Protein AF-0000000072270202 (afdb_homodimer)

Organism: Deinococcus radiodurans (strain ATCC 13939 / DSM 20539 / JCM 16871 / CCUG 27074 / LMG 4051 / NBRC 15346 / NCIMB 9279 / VKM B-1422 / R1) (NCBI:txid243230)

Sequence (224 aa):
MKLGVLRTQPGIVAGVLVGPDGLPLEMVGDGDVLAAELAELRHWIDRTTERLQAGRVTRIAFTSEKLEVVALASGDYVLGAAVARGLDTRPMQQALAKLALEVFDLPATEGLMKLGVLRTQPGIVAGVLVGPDGLPLEMVGDGDVLAAELAELRHWIDRTTERLQAGRVTRIAFTSEKLEVVALASGDYVLGAAVARGLDTRPMQQALAKLALEVFDLPATEGL

Nearest PDB structures (foldseek):
  7yh1-assembly2_C  TM=8.339E-01  e=1.343E-06  Promethearchaeum syntrophicum
  5x6u-assembly1_B  TM=8.102E-01  e=3.018E-06  Homo sapiens
  5y3a-assembly1_B  TM=7.414E-01  e=8.164E-07  Homo sapiens
  6ehp-assembly1_B  TM=8.148E-01  e=1.115E-05  Homo sapiens
  5y3a-assembly2_G  TM=8.046E-01  e=9.847E-06  Homo sapiens

pLDDT: mean 87.96, std 13.66, range [30.14, 97.0]

Secondary structure (DSSP, 8-state):
-GGGGGGGSTTEEEEEEE-TTS-EEEEEES-HHHHHHHHHHHHHHHHHHHHHTS--EEEEEEEESSEEEEEEEETTEEEEEEEETTS--HHHHHHHHHHHHHHS---TTS--/-GGGGGGGSTTEEEEEEE-TTS-EEEEEES-HHHHHHHHHHHHHHHHHHHHHTS--EEEEEEEESSEEEEEEEETTEEEEEEEETTS--HHHHHHHHHHHHHHS---TTS--

Foldseek 3Di:
DLCVVLVPDAQWQKKFKAFLVLATPDMDHPCVVVSNVVSVVLVVQVVCCVVVVPHGDAKDWDDDPFWTKIWGDDDSMIIMTIGTPPDDCVVVVVSSLVSCCVPNVPPNPPDD/DLCVVLVPDAQWQKKFKAFLVLATPDMDHPCVVVSNVVSVVLVVQVVCCVVVVPHGDAKDWDDDPFWTKIWGDDDSMIIMTIGTPPDDCVVVVVSSLVSCCVPNVPPNPPPD

Structure (mmCIF, N/CA/C/O backbone):
data_AF-0000000072270202-model_v1
#
loop_
_entity.id
_entity.type
_entity.pdbx_description
1 polymer 'Roadblock/LAMTOR2 domain-containing protein'
#
loop_
_atom_site.group_PDB
_atom_site.id
_atom_site.type_symbol
_atom_site.label_atom_id
_atom_site.label_alt_id
_atom_site.label_comp_id
_atom_site.label_asym_id
_atom_site.label_entity_id
_atom_site.label_seq_id
_atom_site.pdbx_PDB_ins_code
_atom_site.Cartn_x
_atom_site.Cartn_y
_atom_site.Cartn_z
_atom_site.occupancy
_atom_site.B_iso_or_equiv
_atom_site.auth_seq_id
_atom_site.auth_comp_id
_atom_site.auth_asym_id
_atom_site.auth_atom_id
_atom_site.pdbx_PDB_model_num
ATOM 1 N N . MET A 1 1 ? 3.859 -25.766 -8.844 1 64.06 1 MET A N 1
ATOM 2 C CA . MET A 1 1 ? 3.451 -24.375 -8.805 1 64.06 1 MET A CA 1
ATOM 3 C C . MET A 1 1 ? 3.797 -23.734 -7.457 1 64.06 1 MET A C 1
ATOM 5 O O . MET A 1 1 ? 3.387 -24.25 -6.41 1 64.06 1 MET A O 1
ATOM 9 N N . LYS A 1 2 ? 4.754 -22.766 -7.473 1 85.88 2 LYS A N 1
ATOM 10 C CA . LYS A 1 2 ? 5.328 -22.25 -6.238 1 85.88 2 LYS A CA 1
ATOM 11 C C . LYS A 1 2 ? 4.273 -21.531 -5.402 1 85.88 2 LYS A C 1
ATOM 13 O O . LYS A 1 2 ? 4.293 -21.594 -4.172 1 85.88 2 LYS A O 1
ATOM 18 N N . LEU A 1 3 ? 3.104 -21.219 -6.191 1 93 3 LEU A N 1
ATOM 19 C CA . LEU A 1 3 ? 2.141 -20.422 -5.441 1 93 3 LEU A CA 1
ATOM 20 C C . LEU A 1 3 ? 1.087 -21.312 -4.785 1 93 3 LEU A C 1
ATOM 22 O O . LEU A 1 3 ? 0.234 -20.812 -4.043 1 93 3 LEU A O 1
ATOM 26 N N . GLY A 1 4 ? 1.203 -22.609 -5.035 1 91.38 4 GLY A N 1
ATOM 27 C CA . GLY A 1 4 ? 0.221 -23.547 -4.516 1 91.38 4 GLY A CA 1
ATOM 28 C C . GLY A 1 4 ? 0.057 -23.469 -3.01 1 91.38 4 GLY A C 1
ATOM 29 O O . GLY A 1 4 ? -1.021 -23.75 -2.48 1 91.38 4 GLY A O 1
ATOM 30 N N . VAL A 1 5 ? 1.068 -23.062 -2.346 1 90.19 5 VAL A N 1
ATOM 31 C CA . VAL A 1 5 ? 1.065 -23 -0.889 1 90.19 5 VAL A CA 1
ATOM 32 C C . VAL A 1 5 ? 0.061 -21.953 -0.424 1 90.19 5 VAL A C 1
ATOM 34 O O . VAL A 1 5 ? -0.484 -22.047 0.678 1 90.19 5 VAL A O 1
ATOM 37 N N . LEU A 1 6 ? -0.274 -20.984 -1.251 1 92.88 6 LEU A N 1
ATOM 38 C CA . LEU A 1 6 ? -1.215 -19.922 -0.883 1 92.88 6 LEU A CA 1
ATOM 39 C C . LEU A 1 6 ? -2.646 -20.453 -0.884 1 92.88 6 LEU A C 1
ATOM 41 O O . LEU A 1 6 ? -3.51 -19.922 -0.183 1 92.88 6 LEU A O 1
ATOM 45 N N . ARG A 1 7 ? -2.834 -21.484 -1.628 1 90.5 7 ARG A N 1
ATOM 46 C CA . ARG A 1 7 ? -4.184 -22.031 -1.783 1 90.5 7 ARG A CA 1
ATOM 47 C C . ARG A 1 7 ? -4.715 -22.562 -0.458 1 90.5 7 ARG A C 1
ATOM 49 O O . ARG A 1 7 ? -5.93 -22.609 -0.247 1 90.5 7 ARG A O 1
ATOM 56 N N . THR A 1 8 ? -3.836 -22.859 0.356 1 87.94 8 THR A 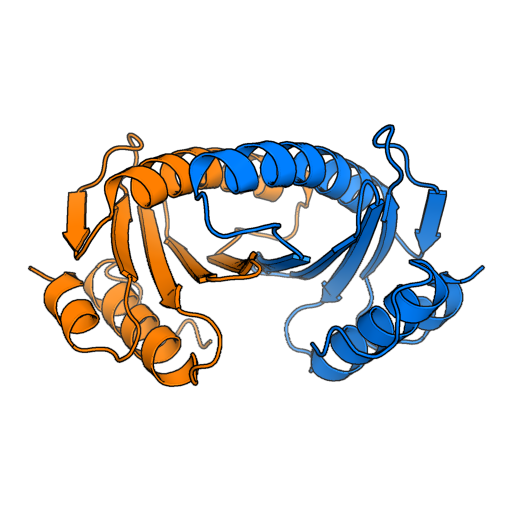N 1
ATOM 57 C CA . THR A 1 8 ? -4.262 -23.531 1.579 1 87.94 8 THR A CA 1
ATOM 58 C C . THR A 1 8 ? -4.41 -22.531 2.723 1 87.94 8 THR A C 1
ATOM 60 O O . THR A 1 8 ? -4.824 -22.891 3.824 1 87.94 8 THR A O 1
ATOM 63 N N . GLN A 1 9 ? -4.102 -21.297 2.463 1 90.56 9 GLN A N 1
ATOM 64 C CA . GLN A 1 9 ? -4.219 -20.297 3.514 1 90.56 9 GLN A CA 1
ATOM 65 C C . GLN A 1 9 ? -5.668 -19.859 3.693 1 90.56 9 GLN A C 1
ATOM 67 O O . GLN A 1 9 ? -6.387 -19.641 2.713 1 90.56 9 GLN A O 1
ATOM 72 N N . PRO A 1 10 ? -6.074 -19.812 4.93 1 87.5 10 PRO A N 1
ATOM 73 C CA . PRO A 1 10 ? -7.445 -19.375 5.18 1 87.5 10 PRO A CA 1
ATOM 74 C C . PRO A 1 10 ? -7.73 -17.984 4.602 1 87.5 10 PRO A C 1
ATOM 76 O O . PRO A 1 10 ? -6.934 -17.062 4.781 1 87.5 10 PRO A O 1
ATOM 79 N N . GLY A 1 11 ? -8.891 -17.922 3.809 1 91.12 11 GLY A N 1
ATOM 80 C CA . GLY A 1 11 ? -9.367 -16.625 3.389 1 91.12 11 GLY A CA 1
ATOM 81 C C . GLY A 1 11 ? -8.719 -16.141 2.105 1 91.12 11 GLY A C 1
ATOM 82 O O . GLY A 1 11 ? -9.023 -15.039 1.626 1 91.12 11 GLY A O 1
ATOM 83 N N . ILE A 1 12 ? -7.891 -16.984 1.527 1 93.12 12 ILE A N 1
ATOM 84 C CA . ILE A 1 12 ? -7.219 -16.578 0.3 1 93.12 12 ILE A CA 1
ATOM 85 C C . ILE A 1 12 ? -8.242 -16.406 -0.822 1 93.12 12 ILE A C 1
ATOM 87 O O . ILE A 1 12 ? -9.062 -17.312 -1.057 1 93.12 12 ILE A O 1
ATOM 91 N N . VAL A 1 13 ? -8.141 -15.305 -1.427 1 94.44 13 VAL A N 1
ATOM 92 C CA . VAL A 1 13 ? -9 -15.016 -2.574 1 94.44 13 VAL A CA 1
ATOM 93 C C . VAL A 1 13 ? -8.203 -15.188 -3.865 1 94.44 13 VAL A C 1
ATOM 95 O O . VAL A 1 13 ? -8.695 -15.773 -4.832 1 94.44 13 VAL A O 1
ATOM 98 N N . ALA A 1 14 ? -6.977 -14.719 -3.783 1 95.94 14 ALA A N 1
ATOM 99 C CA . ALA A 1 14 ? -6.129 -14.828 -4.965 1 95.94 14 ALA A CA 1
ATOM 100 C C . ALA A 1 14 ? -4.652 -14.688 -4.598 1 95.94 14 ALA A C 1
ATOM 102 O O . ALA A 1 14 ? -4.32 -14.094 -3.568 1 95.94 14 ALA A O 1
ATOM 103 N N . GLY A 1 15 ? -3.777 -15.266 -5.371 1 96.38 15 GLY A N 1
ATOM 104 C CA . GLY A 1 15 ? -2.334 -15.102 -5.383 1 96.38 15 GLY A CA 1
ATOM 105 C C . GLY A 1 15 ? -1.754 -15.016 -6.781 1 96.38 15 GLY A C 1
ATOM 106 O O . GLY A 1 15 ? -2.189 -15.734 -7.684 1 96.38 15 GLY A O 1
ATOM 107 N N . VAL A 1 16 ? -0.822 -14.07 -6.91 1 97 16 VAL A N 1
ATOM 108 C CA . VAL A 1 16 ? -0.303 -13.867 -8.258 1 97 16 VAL A CA 1
ATOM 109 C C . VAL A 1 16 ? 1.184 -13.516 -8.195 1 97 16 VAL A C 1
ATOM 111 O O . VAL A 1 16 ? 1.613 -12.766 -7.316 1 97 16 VAL A O 1
ATOM 114 N N . LEU A 1 17 ? 1.959 -14.039 -9.117 1 96.56 17 LEU A N 1
ATOM 115 C CA . LEU A 1 17 ? 3.312 -13.594 -9.43 1 96.56 17 LEU A CA 1
ATOM 116 C C . LEU A 1 17 ? 3.354 -12.883 -10.781 1 96.56 17 LEU A C 1
ATOM 118 O O . LEU A 1 17 ? 3.002 -13.477 -11.805 1 96.56 17 LEU A O 1
ATOM 122 N N . VAL A 1 18 ? 3.74 -11.641 -10.742 1 96.38 18 VAL A N 1
ATOM 123 C CA . VAL A 1 18 ? 3.826 -10.836 -11.953 1 96.38 18 VAL A CA 1
ATOM 124 C C . VAL A 1 18 ? 5.293 -10.633 -12.336 1 96.38 18 VAL A C 1
ATOM 126 O O . VAL A 1 18 ? 6.129 -10.344 -11.477 1 96.38 18 VAL A O 1
ATOM 129 N N . GLY A 1 19 ? 5.605 -10.758 -13.625 1 94.44 19 GLY A N 1
ATOM 130 C CA . GLY A 1 19 ? 6.961 -10.617 -14.133 1 94.44 19 GLY A CA 1
ATOM 131 C C . GLY A 1 19 ? 7.27 -9.211 -14.617 1 94.44 19 GLY A C 1
ATOM 132 O O . GLY A 1 19 ? 6.449 -8.305 -14.469 1 94.44 19 GLY A O 1
ATOM 133 N N . PRO A 1 20 ? 8.531 -9.078 -15.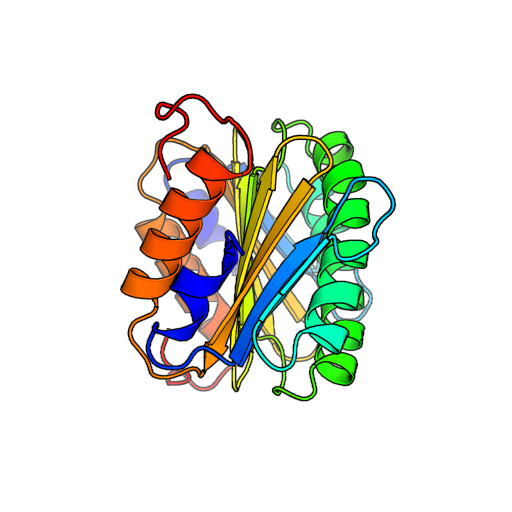18 1 91.69 20 PRO A N 1
ATOM 134 C CA . PRO A 1 20 ? 9.031 -7.766 -15.602 1 91.69 20 PRO A CA 1
ATOM 135 C C . PRO A 1 20 ? 8.188 -7.152 -16.719 1 91.69 20 PRO A C 1
ATOM 137 O O . PRO A 1 20 ? 8.156 -5.93 -16.875 1 91.69 20 PRO A O 1
ATOM 140 N N . ASP A 1 21 ? 7.496 -7.949 -17.406 1 93.19 21 ASP A N 1
ATOM 141 C CA . ASP A 1 21 ? 6.695 -7.438 -18.516 1 93.19 21 ASP A CA 1
ATOM 142 C C . ASP A 1 21 ? 5.273 -7.117 -18.062 1 93.19 21 ASP A C 1
ATOM 144 O O . ASP A 1 21 ? 4.43 -6.734 -18.875 1 93.19 21 ASP A O 1
ATOM 148 N N . GLY A 1 22 ? 5.035 -7.312 -16.859 1 93.75 22 GLY A N 1
ATOM 149 C CA . GLY A 1 22 ? 3.723 -7.012 -16.297 1 93.75 22 GLY A CA 1
ATOM 150 C C . GLY A 1 22 ? 2.732 -8.148 -16.469 1 93.75 22 GLY A C 1
ATOM 151 O O . GLY A 1 22 ? 1.562 -8.016 -16.094 1 93.75 22 GLY A O 1
ATOM 152 N N . LEU A 1 23 ? 3.197 -9.242 -16.969 1 96 23 LEU A N 1
ATOM 153 C CA . LEU A 1 23 ? 2.312 -10.383 -17.172 1 96 23 LEU A CA 1
ATOM 154 C C . LEU A 1 23 ? 2.387 -11.344 -16 1 96 23 LEU A C 1
ATOM 156 O O . LEU A 1 23 ? 3.457 -11.539 -15.414 1 96 23 LEU A O 1
ATOM 160 N N . PRO A 1 24 ? 1.226 -11.953 -15.664 1 96.5 24 PRO A N 1
ATOM 161 C CA . PRO A 1 24 ? 1.269 -12.961 -14.609 1 96.5 24 PRO A CA 1
ATOM 162 C C . PRO A 1 24 ? 2.033 -14.219 -15.023 1 96.5 24 PRO A C 1
ATOM 164 O O . PRO A 1 24 ? 1.84 -14.727 -16.141 1 96.5 24 PRO A O 1
ATOM 167 N N . LEU A 1 25 ? 2.896 -14.672 -14.148 1 96.25 25 LEU A N 1
ATOM 168 C CA . LEU A 1 25 ? 3.658 -15.891 -14.367 1 96.25 25 LEU A CA 1
ATOM 169 C C . LEU A 1 25 ? 2.969 -17.094 -13.711 1 96.25 25 LEU A C 1
ATOM 171 O O . LEU A 1 25 ? 3.074 -18.219 -14.203 1 96.25 25 LEU A O 1
ATOM 175 N N . GLU A 1 26 ? 2.361 -16.906 -12.586 1 95.44 26 GLU A N 1
ATOM 176 C CA . GLU A 1 26 ? 1.587 -17.891 -11.844 1 95.44 26 GLU A CA 1
ATOM 177 C C . GLU A 1 26 ? 0.432 -17.25 -11.094 1 95.44 26 GLU A C 1
ATOM 179 O O . GLU A 1 26 ? 0.539 -16.094 -10.656 1 95.44 26 GLU A O 1
ATOM 184 N N . MET A 1 27 ? -0.655 -18.031 -10.953 1 95.56 27 MET A N 1
ATOM 185 C CA . MET A 1 27 ? -1.814 -17.484 -10.25 1 95.56 27 MET A CA 1
ATOM 186 C C . MET A 1 27 ? -2.537 -18.578 -9.469 1 95.56 27 MET A C 1
ATOM 188 O O . MET A 1 27 ? -2.566 -19.734 -9.898 1 95.56 27 MET A O 1
ATOM 192 N N . VAL A 1 28 ? -3.062 -18.188 -8.391 1 94.94 28 VAL A N 1
ATOM 193 C CA . VAL A 1 28 ? -4.008 -19.016 -7.66 1 94.94 28 VAL A CA 1
ATOM 194 C C . VAL A 1 28 ? -5.289 -18.234 -7.391 1 94.94 28 VAL A C 1
ATOM 196 O O . VAL A 1 28 ? -5.262 -17.016 -7.273 1 94.94 28 VAL A O 1
ATOM 199 N N . GLY A 1 29 ? -6.461 -18.938 -7.43 1 94.31 29 GLY A N 1
ATOM 200 C CA . GLY A 1 29 ? -7.734 -18.281 -7.188 1 94.31 29 GLY A CA 1
ATOM 201 C C . GLY A 1 29 ? -8.156 -17.359 -8.32 1 94.31 29 GLY A C 1
ATOM 202 O O . GLY A 1 29 ? -7.84 -17.609 -9.484 1 94.31 29 GLY A O 1
ATOM 203 N N . ASP A 1 30 ? -8.961 -16.359 -7.957 1 92.19 30 ASP A N 1
ATOM 204 C CA . ASP A 1 30 ? -9.414 -15.344 -8.898 1 92.19 30 ASP A CA 1
ATOM 205 C C . ASP A 1 30 ? -8.398 -14.219 -9.016 1 92.19 30 ASP A C 1
ATOM 207 O O . ASP A 1 30 ? -8.633 -13.109 -8.539 1 92.19 30 ASP A O 1
ATOM 211 N N . GLY A 1 31 ? -7.348 -14.578 -9.82 1 95.5 31 GLY A N 1
ATOM 212 C CA . GLY A 1 31 ? -6.16 -13.742 -9.742 1 95.5 31 GLY A CA 1
ATOM 213 C C . GLY A 1 31 ? -6.082 -12.719 -10.859 1 95.5 31 GLY A C 1
ATOM 214 O O . GLY A 1 31 ? -5.195 -11.867 -10.867 1 95.5 31 GLY A O 1
ATOM 215 N N . ASP A 1 32 ? -7.117 -12.68 -11.797 1 95.69 32 ASP A N 1
ATOM 216 C CA . ASP A 1 32 ? -7.004 -11.828 -12.977 1 95.69 32 ASP A CA 1
ATOM 217 C C . ASP A 1 32 ? -6.992 -10.352 -12.586 1 95.69 32 ASP A C 1
ATOM 219 O O . ASP A 1 32 ? -6.152 -9.586 -13.062 1 95.69 32 ASP A O 1
ATOM 223 N N . VAL A 1 33 ? -7.898 -10 -11.773 1 94.81 33 VAL A N 1
ATOM 224 C CA . VAL A 1 33 ? -7.984 -8.602 -11.359 1 94.81 33 VAL A CA 1
ATOM 225 C C . VAL A 1 33 ? -6.754 -8.227 -10.531 1 94.81 33 VAL A C 1
ATOM 227 O O . VAL A 1 33 ? -6.168 -7.16 -10.727 1 94.81 33 VAL A O 1
ATOM 230 N N . LEU A 1 34 ? -6.32 -9.133 -9.672 1 95.88 34 LEU A N 1
ATOM 231 C CA . LEU A 1 34 ? -5.129 -8.891 -8.875 1 95.88 34 LEU A CA 1
ATOM 232 C C . LEU A 1 34 ? -3.893 -8.773 -9.758 1 95.88 34 LEU A C 1
ATOM 234 O O . LEU A 1 34 ? -3.031 -7.922 -9.523 1 95.88 34 LEU A O 1
ATOM 238 N N . ALA A 1 35 ? -3.871 -9.562 -10.781 1 96.88 35 ALA A N 1
ATOM 239 C CA . ALA A 1 35 ? -2.742 -9.5 -11.703 1 96.88 35 ALA A CA 1
ATOM 240 C C . ALA A 1 35 ? -2.639 -8.125 -12.352 1 96.88 35 ALA A C 1
ATOM 242 O O . ALA A 1 35 ? -1.553 -7.547 -12.438 1 96.88 35 ALA A O 1
ATOM 243 N N . ALA A 1 36 ? -3.758 -7.609 -12.789 1 96.44 36 ALA A N 1
ATOM 244 C CA . ALA A 1 36 ? -3.783 -6.289 -13.406 1 96.44 36 ALA A CA 1
ATOM 245 C C . ALA A 1 36 ? -3.35 -5.211 -12.422 1 96.44 36 ALA A C 1
ATOM 247 O O . ALA A 1 36 ? -2.596 -4.301 -12.781 1 96.44 36 ALA A O 1
ATOM 248 N N . GLU A 1 37 ? -3.783 -5.34 -11.219 1 94.88 37 GLU A N 1
ATOM 249 C CA . GLU A 1 37 ? -3.447 -4.352 -10.195 1 94.88 37 GLU A CA 1
ATOM 250 C C . GLU A 1 37 ? -1.962 -4.395 -9.852 1 94.88 37 GLU A C 1
ATOM 252 O O . GLU A 1 37 ? -1.326 -3.352 -9.688 1 94.88 37 GLU A O 1
ATOM 257 N N . LEU A 1 38 ? -1.43 -5.602 -9.789 1 95.88 38 LEU A N 1
ATOM 258 C CA . LEU A 1 38 ? -0.013 -5.746 -9.477 1 95.88 38 LEU A CA 1
ATOM 259 C C . LEU A 1 38 ? 0.854 -5.215 -10.609 1 95.88 38 LEU A C 1
ATOM 261 O O . LEU A 1 38 ? 1.923 -4.648 -10.367 1 95.88 38 LEU A O 1
ATOM 265 N N . ALA A 1 39 ? 0.394 -5.41 -11.812 1 95.31 39 ALA A N 1
ATOM 266 C CA . ALA A 1 39 ? 1.114 -4.848 -12.953 1 95.31 39 ALA A CA 1
ATOM 267 C C . ALA A 1 39 ? 1.161 -3.322 -12.867 1 95.31 39 ALA A C 1
ATOM 269 O O . ALA A 1 39 ? 2.205 -2.713 -13.109 1 95.31 39 ALA A O 1
ATOM 270 N N . GLU A 1 40 ? 0.029 -2.705 -12.508 1 93.12 40 GLU A N 1
ATOM 271 C CA . GLU A 1 40 ? -0.023 -1.257 -12.336 1 93.12 40 GLU A CA 1
ATOM 272 C C . GLU A 1 40 ? 0.848 -0.807 -11.164 1 93.12 40 GLU A C 1
ATOM 274 O O . GLU A 1 40 ? 1.537 0.212 -11.25 1 93.12 40 GLU A O 1
ATOM 279 N N . LEU A 1 41 ? 0.815 -1.604 -10.117 1 92.81 41 LEU A N 1
ATOM 280 C CA . LEU A 1 41 ? 1.61 -1.282 -8.938 1 92.81 41 LEU A CA 1
ATOM 281 C C . LEU A 1 41 ? 3.102 -1.319 -9.258 1 92.81 41 LEU A C 1
ATOM 283 O O . LEU A 1 41 ? 3.873 -0.511 -8.742 1 92.81 41 LEU A O 1
ATOM 287 N N . ARG A 1 42 ? 3.49 -2.205 -10.062 1 91.56 42 ARG A N 1
ATOM 288 C CA . ARG A 1 42 ? 4.895 -2.289 -10.453 1 91.56 42 ARG A CA 1
ATOM 289 C C . ARG A 1 42 ? 5.375 -0.977 -11.062 1 91.56 42 ARG A C 1
ATOM 291 O O . ARG A 1 42 ? 6.461 -0.495 -10.742 1 91.56 42 ARG A O 1
ATOM 298 N N . HIS A 1 43 ? 4.578 -0.39 -11.891 1 89.12 43 HIS A N 1
ATOM 299 C CA . HIS A 1 43 ? 4.918 0.892 -12.492 1 89.12 43 HIS A CA 1
ATOM 300 C C . HIS A 1 43 ? 5.008 1.992 -11.445 1 89.12 43 HIS A C 1
ATOM 302 O O . HIS A 1 43 ? 5.914 2.828 -11.492 1 89.12 43 HIS A O 1
ATOM 308 N N . TRP A 1 44 ? 4.117 1.93 -10.602 1 89.62 44 TRP A N 1
ATOM 309 C CA . TRP A 1 44 ? 4.094 2.914 -9.523 1 89.62 44 TRP A CA 1
ATOM 310 C C . TRP A 1 44 ? 5.316 2.768 -8.625 1 89.62 44 TRP A C 1
ATOM 312 O O . TRP A 1 44 ? 5.918 3.764 -8.219 1 89.62 44 TRP A O 1
ATOM 322 N N . ILE A 1 45 ? 5.719 1.571 -8.328 1 89.69 45 ILE A N 1
ATOM 323 C CA . ILE A 1 45 ? 6.875 1.291 -7.48 1 89.69 45 ILE A CA 1
ATOM 324 C C . ILE A 1 45 ? 8.125 1.914 -8.102 1 89.69 45 ILE A C 1
ATOM 326 O O . ILE A 1 45 ? 8.891 2.598 -7.414 1 89.69 45 ILE A O 1
ATOM 330 N N . ASP A 1 46 ? 8.305 1.702 -9.328 1 88.12 46 ASP A N 1
ATOM 331 C CA . ASP A 1 46 ? 9.477 2.234 -10.023 1 88.12 46 ASP A CA 1
ATOM 332 C C . ASP A 1 46 ? 9.516 3.758 -9.945 1 88.12 46 ASP A C 1
ATOM 334 O O . ASP A 1 46 ? 10.547 4.344 -9.609 1 88.12 46 ASP A O 1
ATOM 338 N N . ARG A 1 47 ? 8.352 4.391 -10.172 1 89.38 47 ARG A N 1
ATOM 339 C CA . ARG A 1 47 ? 8.266 5.848 -10.164 1 89.38 47 ARG A CA 1
ATOM 340 C C . ARG A 1 47 ? 8.461 6.398 -8.758 1 89.38 47 ARG A C 1
ATOM 342 O O . ARG A 1 47 ? 9.195 7.375 -8.562 1 89.38 47 ARG A O 1
ATOM 349 N N . THR A 1 48 ? 7.855 5.801 -7.801 1 90.19 48 THR A N 1
ATOM 350 C CA . THR A 1 48 ? 7.887 6.281 -6.426 1 90.19 48 THR A CA 1
ATOM 351 C C . THR A 1 48 ? 9.281 6.105 -5.824 1 90.19 48 THR A C 1
ATOM 353 O O . THR A 1 48 ? 9.734 6.949 -5.047 1 90.19 48 THR A O 1
ATOM 356 N N . THR A 1 49 ? 9.922 5.027 -6.113 1 84.81 49 THR A N 1
ATOM 357 C CA . THR A 1 49 ? 11.289 4.793 -5.668 1 84.81 49 THR A CA 1
ATOM 358 C C . THR A 1 49 ? 12.203 5.945 -6.086 1 84.81 49 THR A C 1
ATOM 360 O O . THR A 1 49 ? 12.992 6.441 -5.277 1 84.81 49 THR A O 1
ATOM 363 N N . GLU A 1 50 ? 12.016 6.316 -7.27 1 88.06 50 GLU A N 1
ATOM 364 C CA . GLU A 1 50 ? 12.844 7.398 -7.797 1 88.06 50 GLU A CA 1
ATOM 365 C C . GLU A 1 50 ? 12.492 8.727 -7.141 1 88.06 50 GLU A C 1
ATOM 367 O O . GLU A 1 50 ? 13.383 9.492 -6.762 1 88.06 50 GLU A O 1
ATOM 372 N N . ARG A 1 51 ? 11.242 8.969 -6.941 1 88.44 51 ARG A N 1
ATOM 373 C CA . ARG A 1 51 ? 10.773 10.258 -6.453 1 88.44 51 ARG A CA 1
ATOM 374 C C . ARG A 1 51 ? 11.086 10.43 -4.969 1 88.44 51 ARG A C 1
ATOM 376 O O . ARG A 1 51 ? 11.492 11.508 -4.535 1 88.44 51 ARG A O 1
ATOM 383 N N . LEU A 1 52 ? 10.891 9.328 -4.199 1 85.75 52 LEU A N 1
ATOM 384 C CA . LEU A 1 52 ? 11.07 9.391 -2.754 1 85.75 52 LEU A CA 1
ATOM 385 C C . LEU A 1 52 ? 12.547 9.445 -2.389 1 85.75 52 LEU A C 1
ATOM 387 O O . LEU A 1 52 ? 12.906 9.945 -1.32 1 85.75 52 LEU A O 1
ATOM 391 N N . GLN A 1 53 ? 13.359 8.93 -3.193 1 87 53 GLN A N 1
ATOM 392 C CA . GLN A 1 53 ? 14.789 8.797 -2.926 1 87 53 GLN A CA 1
ATOM 393 C C . GLN A 1 53 ? 15.031 8.117 -1.583 1 87 53 GLN A C 1
ATOM 395 O O . GLN A 1 53 ? 15.867 8.562 -0.795 1 87 53 GLN A O 1
ATOM 400 N N . ALA A 1 54 ? 14.211 7.164 -1.295 1 88.38 54 ALA A N 1
ATOM 401 C CA . ALA A 1 54 ? 14.297 6.461 -0.018 1 88.38 54 ALA A CA 1
ATOM 402 C C . ALA A 1 54 ? 14.609 4.98 -0.228 1 88.38 54 ALA A C 1
ATOM 404 O O . ALA A 1 54 ? 14.227 4.137 0.587 1 88.38 54 ALA A O 1
ATOM 405 N N . GLY A 1 55 ? 15.234 4.664 -1.369 1 89.75 55 GLY A N 1
ATOM 406 C CA . GLY A 1 55 ? 15.531 3.271 -1.664 1 89.75 55 GLY A CA 1
ATOM 407 C C . GLY A 1 55 ? 14.375 2.541 -2.32 1 89.75 55 GLY A C 1
ATOM 408 O O . GLY A 1 55 ? 13.289 3.104 -2.484 1 89.75 55 GLY A O 1
ATOM 409 N N . ARG A 1 56 ? 14.602 1.332 -2.654 1 90.06 56 ARG A N 1
ATOM 410 C CA . ARG A 1 56 ? 13.625 0.538 -3.395 1 90.06 56 ARG A CA 1
ATOM 411 C C . ARG A 1 56 ? 12.453 0.142 -2.504 1 90.06 56 ARG A C 1
ATOM 413 O O . ARG A 1 56 ? 12.641 -0.249 -1.352 1 90.06 56 ARG A O 1
ATOM 420 N N . VAL A 1 57 ? 11.234 0.308 -3.08 1 92.31 57 VAL A N 1
ATOM 421 C CA . VAL A 1 57 ? 10.039 -0.198 -2.408 1 92.31 57 VAL A CA 1
ATOM 422 C C . VAL A 1 57 ? 10.008 -1.723 -2.484 1 92.31 57 VAL A C 1
ATOM 424 O O . VAL A 1 57 ? 10.117 -2.299 -3.57 1 92.31 57 VAL A O 1
ATOM 427 N N . THR A 1 58 ? 9.82 -2.369 -1.318 1 92.31 58 THR A N 1
ATOM 428 C CA . THR A 1 58 ? 9.914 -3.824 -1.283 1 92.31 58 THR A CA 1
ATOM 429 C C . THR A 1 58 ? 8.578 -4.441 -0.881 1 92.31 58 THR A C 1
ATOM 431 O O . THR A 1 58 ? 8.352 -5.633 -1.1 1 92.31 58 THR A O 1
ATOM 434 N N . ARG A 1 59 ? 7.754 -3.654 -0.255 1 93.44 59 ARG A N 1
ATOM 435 C CA . ARG A 1 59 ? 6.477 -4.184 0.204 1 93.44 59 ARG A CA 1
ATOM 436 C C . ARG A 1 59 ? 5.379 -3.129 0.104 1 93.44 59 ARG A C 1
ATOM 438 O O . ARG A 1 59 ? 5.609 -1.956 0.402 1 93.44 59 ARG A O 1
ATOM 445 N N . ILE A 1 60 ? 4.227 -3.568 -0.344 1 94.69 60 ILE A N 1
ATOM 446 C CA . ILE A 1 60 ? 3.021 -2.744 -0.363 1 94.69 60 ILE A CA 1
ATOM 447 C C . ILE A 1 60 ? 1.843 -3.543 0.189 1 94.69 60 ILE A C 1
ATOM 449 O O . ILE A 1 60 ? 1.681 -4.723 -0.13 1 94.69 60 ILE A O 1
ATOM 453 N N . ALA A 1 61 ? 1.104 -2.918 1.033 1 94.38 61 ALA A N 1
ATOM 454 C CA . ALA A 1 61 ? -0.131 -3.506 1.545 1 94.38 61 ALA A CA 1
ATOM 455 C C . ALA A 1 61 ? -1.284 -2.51 1.469 1 94.38 61 ALA A C 1
ATOM 457 O O . ALA A 1 61 ? -1.091 -1.31 1.675 1 94.38 61 ALA A O 1
ATOM 458 N N . PHE A 1 62 ? -2.422 -3.01 1.101 1 94.25 62 PHE A N 1
ATOM 459 C CA . PHE A 1 62 ? -3.584 -2.135 1.195 1 94.25 62 PHE A CA 1
ATOM 460 C C . PHE A 1 62 ? -4.809 -2.914 1.665 1 94.25 62 PHE A C 1
ATOM 462 O O . PHE A 1 62 ? -4.883 -4.133 1.489 1 94.25 62 PHE A O 1
ATOM 469 N N . THR A 1 63 ? -5.699 -2.191 2.285 1 93.38 63 THR A N 1
ATOM 470 C CA . THR A 1 63 ? -6.922 -2.734 2.863 1 93.38 63 THR A CA 1
ATOM 471 C C . THR A 1 63 ? -8.148 -2.07 2.252 1 93.38 63 THR A C 1
ATOM 473 O O . THR A 1 63 ? -8.234 -0.841 2.184 1 93.38 63 THR A O 1
ATOM 476 N N . SER A 1 64 ? -9.016 -2.922 1.755 1 93.62 64 SER A N 1
ATOM 477 C CA . SER A 1 64 ? -10.352 -2.482 1.376 1 93.62 64 SER A CA 1
ATOM 478 C C . SER A 1 64 ? -11.406 -2.998 2.355 1 93.62 64 SER A C 1
ATOM 480 O O . SER A 1 64 ? -11.062 -3.619 3.365 1 93.62 64 SER A O 1
ATOM 482 N N . GLU A 1 65 ? -12.648 -2.672 2.092 1 92.56 65 GLU A N 1
ATOM 483 C CA . GLU A 1 65 ? -13.742 -3.139 2.939 1 92.56 65 GLU A CA 1
ATOM 484 C C . GLU A 1 65 ? -13.789 -4.664 2.986 1 92.56 65 GLU A C 1
ATOM 486 O O . GLU A 1 65 ? -14.18 -5.246 4 1 92.56 65 GLU A O 1
ATOM 491 N N . LYS A 1 66 ? -13.273 -5.305 1.93 1 93.69 66 LYS A N 1
ATOM 492 C CA . LYS A 1 66 ? -13.516 -6.742 1.848 1 93.69 66 LYS A CA 1
ATOM 493 C C . LYS A 1 66 ? -12.203 -7.52 1.777 1 93.69 66 LYS A C 1
ATOM 495 O O . LYS A 1 66 ? -12.172 -8.719 2.045 1 93.69 66 LYS A O 1
ATOM 500 N N . LEU A 1 67 ? -11.109 -6.805 1.403 1 94.06 67 LEU A N 1
ATOM 501 C CA . LEU A 1 67 ? -9.867 -7.531 1.147 1 94.06 67 LEU A CA 1
ATOM 502 C C . LEU A 1 67 ? -8.695 -6.863 1.853 1 94.06 67 LEU A C 1
ATOM 504 O O . LEU A 1 67 ? -8.703 -5.648 2.074 1 94.06 67 LEU A O 1
ATOM 508 N N . GLU A 1 68 ? -7.793 -7.656 2.248 1 94.38 68 GLU A N 1
ATOM 509 C CA . GLU A 1 68 ? -6.418 -7.246 2.523 1 94.38 68 GLU A CA 1
ATOM 510 C C . GLU A 1 68 ? -5.457 -7.801 1.476 1 94.38 68 GLU A C 1
ATOM 512 O O . GLU A 1 68 ? -5.477 -9 1.177 1 94.38 68 GLU A O 1
ATOM 517 N N . VAL A 1 69 ? -4.695 -6.91 0.873 1 95.19 69 VAL A N 1
ATOM 518 C CA . VAL A 1 69 ? -3.738 -7.312 -0.152 1 95.19 69 VAL A CA 1
ATOM 519 C C . VAL A 1 69 ? -2.32 -6.996 0.315 1 95.19 69 VAL A C 1
ATOM 521 O O . VAL A 1 69 ? -2.064 -5.926 0.869 1 95.19 69 VAL A O 1
ATOM 524 N N . VAL A 1 70 ? -1.446 -7.953 0.135 1 95.06 70 VAL A N 1
ATOM 525 C CA . VAL A 1 70 ? -0.02 -7.742 0.359 1 95.06 70 VAL A CA 1
ATOM 526 C C . VAL A 1 70 ? 0.762 -8.109 -0.9 1 95.06 70 VAL A C 1
ATOM 528 O O . VAL A 1 70 ? 0.5 -9.141 -1.521 1 95.06 70 VAL A O 1
ATOM 531 N N . ALA A 1 71 ? 1.658 -7.23 -1.198 1 95.69 71 ALA A N 1
ATOM 532 C CA . ALA A 1 71 ? 2.523 -7.469 -2.35 1 95.69 71 ALA A CA 1
ATOM 533 C C . ALA A 1 71 ? 3.99 -7.254 -1.986 1 95.69 71 ALA A C 1
ATOM 535 O O . ALA A 1 71 ? 4.328 -6.316 -1.259 1 95.69 71 ALA A O 1
ATOM 536 N N . LEU A 1 72 ? 4.816 -8.125 -2.484 1 94.94 72 LEU A N 1
ATOM 537 C CA . LEU A 1 72 ? 6.262 -8.055 -2.32 1 94.94 72 LEU A CA 1
ATOM 538 C C . LEU A 1 72 ? 6.953 -7.852 -3.666 1 94.94 72 LEU A C 1
ATOM 540 O O . LEU A 1 72 ? 6.652 -8.547 -4.637 1 94.94 72 LEU A O 1
ATOM 544 N N . ALA A 1 73 ? 7.785 -6.828 -3.643 1 94.5 73 ALA A N 1
ATOM 545 C CA . ALA A 1 73 ? 8.523 -6.539 -4.867 1 94.5 73 ALA A CA 1
ATOM 546 C C . ALA A 1 73 ? 9.992 -6.926 -4.727 1 94.5 73 ALA A C 1
ATOM 548 O O . ALA A 1 73 ? 10.617 -6.652 -3.697 1 94.5 73 ALA A O 1
ATOM 549 N N . SER A 1 74 ? 10.516 -7.547 -5.707 1 90.38 74 SER A N 1
ATOM 550 C CA . SER A 1 74 ? 11.93 -7.871 -5.848 1 90.38 74 SER A CA 1
ATOM 551 C C . SER A 1 74 ? 12.383 -7.777 -7.305 1 90.38 74 SER A C 1
ATOM 553 O O . SER A 1 74 ? 11.906 -8.539 -8.148 1 90.38 74 SER A O 1
ATOM 555 N N . GLY A 1 75 ? 13.367 -6.863 -7.461 1 88.44 75 GLY A N 1
ATOM 556 C CA . GLY A 1 75 ? 13.695 -6.594 -8.852 1 88.44 75 GLY A CA 1
ATOM 557 C C . GLY A 1 75 ? 12.492 -6.184 -9.68 1 88.44 75 GLY A C 1
ATOM 558 O O . GLY A 1 75 ? 11.766 -5.262 -9.312 1 88.44 75 GLY A O 1
ATOM 559 N N . ASP A 1 76 ? 12.242 -6.988 -10.773 1 88.12 76 ASP A N 1
ATOM 560 C CA . ASP A 1 76 ? 11.156 -6.621 -11.672 1 88.12 76 ASP A CA 1
ATOM 561 C C . ASP A 1 76 ? 9.93 -7.5 -11.438 1 88.12 76 ASP A C 1
ATOM 563 O O . ASP A 1 76 ? 8.984 -7.488 -12.234 1 88.12 76 ASP A O 1
ATOM 567 N N . TYR A 1 77 ? 10.008 -8.195 -10.32 1 93 77 TYR A N 1
ATOM 568 C CA . TYR A 1 77 ? 8.906 -9.102 -10.016 1 93 77 TYR A CA 1
ATOM 569 C C . TYR A 1 77 ? 8.062 -8.57 -8.867 1 93 77 TYR A C 1
ATOM 571 O O . TYR A 1 77 ? 8.57 -7.891 -7.973 1 93 77 TYR A O 1
ATOM 579 N N . VAL A 1 78 ? 6.797 -8.867 -8.93 1 95.88 78 VAL A N 1
ATOM 580 C CA . VAL A 1 78 ? 5.902 -8.562 -7.816 1 95.88 78 VAL A CA 1
ATOM 581 C C . VAL A 1 78 ? 5.078 -9.797 -7.465 1 95.88 78 VAL A C 1
ATOM 583 O O . VAL A 1 78 ? 4.441 -10.398 -8.336 1 95.88 78 VAL A O 1
ATOM 586 N N . LEU A 1 79 ? 5.168 -10.203 -6.223 1 96.44 79 LEU A N 1
ATOM 587 C CA . LEU A 1 79 ? 4.367 -11.289 -5.66 1 96.44 79 LEU A CA 1
ATOM 588 C C . LEU A 1 79 ? 3.293 -10.742 -4.727 1 96.44 79 LEU A C 1
ATOM 590 O O . LEU A 1 79 ? 3.592 -9.969 -3.816 1 96.44 79 LEU A O 1
ATOM 594 N N . GLY A 1 80 ? 2.047 -11.102 -5.031 1 96.88 80 GLY A N 1
ATOM 595 C CA . GLY A 1 80 ? 0.97 -10.562 -4.215 1 96.88 80 GLY A CA 1
ATOM 596 C C . GLY A 1 80 ? -0.082 -11.594 -3.857 1 96.88 80 GLY A C 1
ATOM 597 O O . GLY A 1 80 ? -0.191 -12.633 -4.52 1 96.88 80 GLY A O 1
ATOM 598 N N . ALA A 1 81 ? -0.785 -11.305 -2.756 1 96.38 81 ALA A N 1
ATOM 599 C CA . ALA A 1 81 ? -1.916 -12.117 -2.316 1 96.38 81 ALA A CA 1
ATOM 600 C C . ALA A 1 81 ? -3.039 -11.25 -1.764 1 96.38 81 ALA A C 1
ATOM 602 O O . ALA A 1 81 ? -2.783 -10.188 -1.181 1 96.38 81 ALA A O 1
ATOM 603 N N . ALA A 1 82 ? -4.215 -11.68 -1.979 1 95.88 82 ALA A N 1
ATOM 604 C CA . ALA A 1 82 ? -5.422 -11.062 -1.439 1 95.88 82 ALA A CA 1
ATOM 605 C C . ALA A 1 82 ? -6.184 -12.023 -0.537 1 95.88 82 ALA A C 1
ATOM 607 O O . ALA A 1 82 ? -6.422 -13.18 -0.912 1 95.88 82 ALA A O 1
ATOM 608 N N . VAL A 1 83 ? -6.5 -11.523 0.654 1 94.12 83 VAL A N 1
ATOM 609 C CA . VAL A 1 83 ? -7.234 -12.336 1.618 1 94.12 83 VAL A CA 1
ATOM 610 C C . VAL A 1 83 ? -8.484 -11.586 2.076 1 94.12 83 VAL A C 1
ATOM 612 O O . VAL A 1 83 ? -8.492 -10.359 2.127 1 94.12 83 VAL A O 1
ATOM 615 N N . ALA A 1 84 ? -9.469 -12.398 2.34 1 92.75 84 ALA A N 1
ATOM 616 C CA . ALA A 1 84 ? -10.695 -11.805 2.859 1 92.75 84 ALA A CA 1
ATOM 617 C C . ALA A 1 84 ? -10.453 -11.133 4.207 1 92.75 84 ALA A C 1
ATOM 619 O O . ALA A 1 84 ? -9.695 -11.641 5.035 1 92.75 84 ALA A O 1
ATOM 620 N N . ARG A 1 85 ? -11.109 -9.93 4.316 1 87 85 ARG A N 1
ATOM 621 C CA . ARG A 1 85 ? -10.969 -9.195 5.574 1 87 85 ARG A CA 1
ATOM 622 C C . ARG A 1 85 ? -11.602 -9.969 6.727 1 87 85 ARG A C 1
ATOM 624 O O . ARG A 1 85 ? -12.508 -10.773 6.516 1 87 85 ARG A O 1
ATOM 631 N N . GLY A 1 86 ? -11.172 -9.672 7.953 1 83.38 86 GLY A N 1
ATOM 632 C CA . GLY A 1 86 ? -11.766 -10.258 9.141 1 83.38 86 GLY A CA 1
ATOM 633 C C . GLY A 1 86 ? -11.031 -11.492 9.633 1 83.38 86 GLY A C 1
ATOM 634 O O . GLY A 1 86 ? -11.406 -12.078 10.648 1 83.38 86 GLY A O 1
ATOM 635 N N . LEU A 1 87 ? -9.945 -11.844 8.844 1 80.69 87 LEU A N 1
ATOM 636 C CA . LEU A 1 87 ? -9.117 -12.977 9.25 1 80.69 87 LEU A CA 1
ATOM 637 C C . LEU A 1 87 ? -7.727 -12.508 9.664 1 80.69 87 LEU A C 1
ATOM 639 O O . LEU A 1 87 ? -7.312 -11.398 9.336 1 80.69 87 LEU A O 1
ATOM 643 N N . ASP A 1 88 ? -7.176 -13.336 10.492 1 82.75 88 ASP A N 1
ATOM 644 C CA . ASP A 1 88 ? -5.758 -13.125 10.781 1 82.75 88 ASP A CA 1
ATOM 645 C C . ASP A 1 88 ? -4.918 -13.242 9.508 1 82.75 88 ASP A C 1
ATOM 647 O O . ASP A 1 88 ? -4.895 -14.297 8.867 1 82.75 88 ASP A O 1
ATOM 651 N N . THR A 1 89 ? -4.238 -12.062 9.141 1 84.06 89 THR A N 1
ATOM 652 C CA . THR A 1 89 ? -3.482 -12.039 7.891 1 84.06 89 THR A CA 1
ATOM 653 C C . THR A 1 89 ? -2.049 -12.508 8.117 1 84.06 89 THR A C 1
ATOM 655 O O . THR A 1 89 ? -1.308 -12.742 7.16 1 84.06 89 THR A O 1
ATOM 658 N N . ARG A 1 90 ? -1.79 -12.773 9.281 1 85.62 90 ARG A N 1
ATOM 659 C CA . ARG A 1 90 ? -0.406 -13.094 9.609 1 85.62 90 ARG A CA 1
ATOM 660 C C . ARG A 1 90 ? 0.039 -14.383 8.914 1 85.62 90 ARG A C 1
ATOM 662 O O . ARG A 1 90 ? 1.116 -14.43 8.32 1 85.62 90 ARG A O 1
ATOM 669 N N . PRO A 1 91 ? -0.769 -15.406 8.945 1 86.69 91 PRO A N 1
ATOM 670 C CA . PRO A 1 91 ? -0.357 -16.609 8.227 1 86.69 91 PRO A CA 1
ATOM 671 C C . PRO A 1 91 ? -0.109 -16.359 6.738 1 86.69 91 PRO A C 1
ATOM 673 O O . PRO A 1 91 ? 0.834 -16.922 6.168 1 86.69 91 PRO A O 1
ATOM 676 N N . MET A 1 92 ? -0.855 -15.547 6.152 1 88.25 92 MET A N 1
ATOM 677 C CA . MET A 1 92 ? -0.682 -15.219 4.738 1 88.25 92 MET A CA 1
ATOM 678 C C . MET A 1 92 ? 0.613 -14.445 4.512 1 88.25 92 MET A C 1
ATOM 680 O O . MET A 1 92 ? 1.361 -14.742 3.576 1 88.25 92 MET A O 1
ATOM 684 N N . GLN A 1 93 ? 0.817 -13.5 5.352 1 88.94 93 GLN A N 1
ATOM 685 C CA . GLN A 1 93 ? 2.037 -12.711 5.242 1 88.94 93 GLN A CA 1
ATOM 686 C C . GLN A 1 93 ? 3.277 -13.586 5.348 1 88.94 93 GLN A C 1
ATOM 688 O O . GLN A 1 93 ? 4.238 -13.414 4.598 1 88.94 93 GLN A O 1
ATOM 693 N N . GLN A 1 94 ? 3.197 -14.586 6.223 1 90.12 94 GLN A N 1
ATOM 694 C CA . GLN A 1 94 ? 4.316 -15.5 6.41 1 90.12 94 GLN A CA 1
ATOM 695 C C . GLN A 1 94 ? 4.5 -16.406 5.191 1 90.12 94 GLN A C 1
ATOM 697 O O . GLN A 1 94 ? 5.629 -16.656 4.762 1 90.12 94 GLN A O 1
ATOM 702 N N . ALA A 1 95 ? 3.395 -16.844 4.695 1 90.5 95 ALA A N 1
ATOM 703 C CA . ALA A 1 95 ? 3.445 -17.672 3.502 1 90.5 95 ALA A CA 1
ATOM 704 C C . ALA A 1 95 ? 4.035 -16.906 2.32 1 90.5 95 ALA A C 1
ATOM 706 O O . ALA A 1 95 ? 4.855 -17.453 1.571 1 90.5 95 ALA A O 1
ATOM 707 N N . LEU A 1 96 ? 3.68 -15.719 2.158 1 91 96 LEU A N 1
ATOM 708 C CA . LEU A 1 96 ? 4.199 -14.883 1.087 1 91 96 LEU A CA 1
ATOM 709 C C . LEU A 1 96 ? 5.699 -14.664 1.245 1 91 96 LEU A C 1
ATOM 711 O O . LEU A 1 96 ? 6.445 -14.703 0.264 1 91 96 LEU A O 1
ATOM 715 N N . ALA A 1 97 ? 6.09 -14.422 2.471 1 89.06 97 ALA A N 1
ATOM 716 C CA . ALA A 1 97 ? 7.508 -14.211 2.74 1 89.06 97 ALA A CA 1
ATOM 717 C C . ALA A 1 97 ? 8.328 -15.445 2.365 1 89.06 97 ALA A C 1
ATOM 719 O O . ALA A 1 97 ? 9.391 -15.328 1.752 1 89.06 97 ALA A O 1
ATOM 720 N N . LYS A 1 98 ? 7.801 -16.547 2.695 1 89.12 98 LYS A N 1
ATOM 721 C CA . LYS A 1 98 ? 8.484 -17.797 2.355 1 89.12 98 LYS A CA 1
ATOM 722 C C . LYS A 1 98 ? 8.539 -17.984 0.844 1 89.12 98 LYS A C 1
ATOM 724 O O . LYS A 1 98 ? 9.578 -18.391 0.305 1 89.12 98 LYS A O 1
ATOM 729 N N . LEU A 1 99 ? 7.469 -17.703 0.234 1 90.5 99 LEU A N 1
ATOM 730 C CA . LEU A 1 99 ? 7.402 -17.844 -1.217 1 90.5 99 LEU A CA 1
ATOM 731 C C . LEU A 1 99 ? 8.367 -16.875 -1.896 1 90.5 99 LEU A C 1
ATOM 733 O O . LEU A 1 99 ? 9 -17.234 -2.895 1 90.5 99 LEU A O 1
ATOM 737 N N . ALA A 1 100 ? 8.391 -15.766 -1.384 1 90.06 100 ALA A N 1
ATOM 738 C CA . ALA A 1 100 ? 9.281 -14.758 -1.951 1 90.06 100 ALA A CA 1
ATOM 739 C C . ALA A 1 100 ? 10.734 -15.234 -1.939 1 90.06 100 ALA A C 1
ATOM 741 O O . ALA A 1 100 ? 11.469 -15.016 -2.9 1 90.06 100 ALA A O 1
ATOM 742 N N . LEU A 1 101 ? 11.133 -15.898 -0.854 1 86.06 101 LEU A N 1
ATOM 743 C CA . LEU A 1 101 ? 12.484 -16.438 -0.755 1 86.06 101 LEU A CA 1
ATOM 744 C C . LEU A 1 101 ? 12.734 -17.484 -1.84 1 86.06 101 LEU A C 1
ATOM 746 O O . LEU A 1 101 ? 13.836 -17.547 -2.393 1 86.06 101 LEU A O 1
ATOM 750 N N . GLU A 1 102 ? 11.703 -18.172 -2.111 1 84.75 102 GLU A N 1
ATOM 751 C CA . GLU A 1 102 ? 11.82 -19.25 -3.09 1 84.75 102 GLU A CA 1
ATOM 752 C C . GLU A 1 102 ? 11.805 -18.703 -4.516 1 84.75 102 GLU A C 1
ATOM 754 O O . GLU A 1 102 ? 12.539 -19.188 -5.379 1 84.75 102 GLU A O 1
ATOM 759 N N . VAL A 1 103 ? 10.977 -17.75 -4.691 1 84.31 103 VAL A N 1
ATOM 760 C CA . VAL A 1 103 ? 10.711 -17.266 -6.047 1 84.31 103 VAL A CA 1
ATOM 761 C C . VAL A 1 103 ? 11.758 -16.234 -6.438 1 84.31 103 VAL A C 1
ATOM 763 O O . VAL A 1 103 ? 12.195 -16.188 -7.59 1 84.31 103 VAL A O 1
ATOM 766 N N . PHE A 1 104 ? 12.055 -15.352 -5.488 1 79.88 104 PHE A N 1
ATOM 767 C CA . PHE A 1 104 ? 12.977 -14.2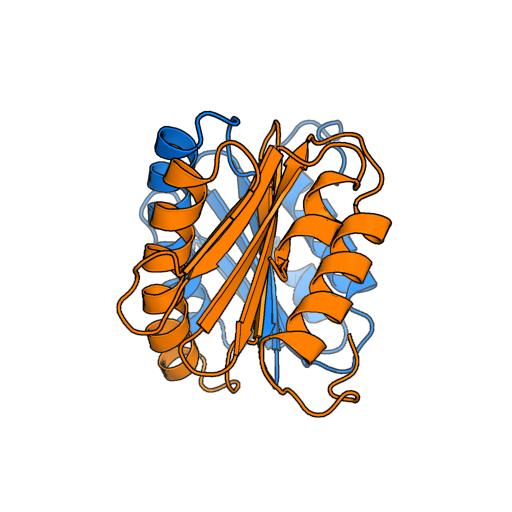66 -5.801 1 79.88 104 PHE A CA 1
ATOM 768 C C . PHE A 1 104 ? 14.414 -14.688 -5.566 1 79.88 104 PHE A C 1
ATOM 770 O O . PHE A 1 104 ? 15.344 -13.938 -5.863 1 79.88 104 PHE A O 1
ATOM 777 N N . ASP A 1 105 ? 14.664 -15.859 -5.43 1 68.5 105 ASP A N 1
ATOM 778 C CA . ASP A 1 105 ? 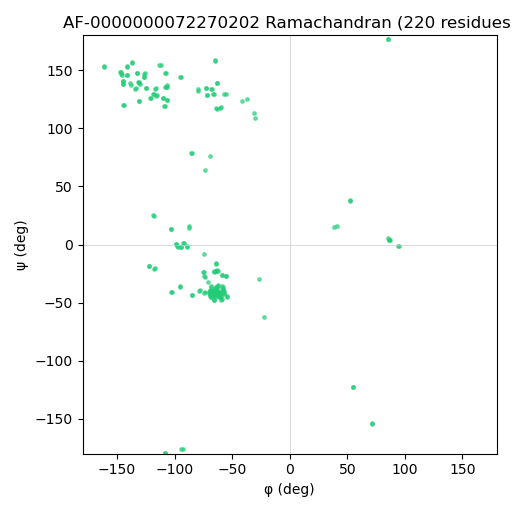16.016 -16.281 -5.059 1 68.5 105 ASP A CA 1
ATOM 779 C C . ASP A 1 105 ? 16.609 -15.352 -4.008 1 68.5 105 ASP A C 1
ATOM 781 O O . ASP A 1 105 ? 17.781 -14.984 -4.098 1 68.5 105 ASP A O 1
ATOM 785 N N . LEU A 1 106 ? 15.773 -14.469 -3.289 1 53.06 106 LEU A N 1
ATOM 786 C CA . LEU A 1 106 ? 16.25 -13.445 -2.367 1 53.06 106 LEU A CA 1
ATOM 787 C C . LEU A 1 106 ? 16.969 -14.078 -1.173 1 53.06 106 LEU A C 1
ATOM 789 O O . LEU A 1 106 ? 16.562 -15.156 -0.711 1 53.06 106 LEU A O 1
ATOM 793 N N . PRO A 1 107 ? 18.391 -13.75 -1.019 1 46.75 107 PRO A N 1
ATOM 794 C CA . PRO A 1 107 ? 18.984 -14.203 0.241 1 46.75 107 PRO A CA 1
ATOM 795 C C . PRO A 1 107 ? 18.062 -13.984 1.439 1 46.75 107 PRO A C 1
ATOM 797 O O . PRO A 1 107 ? 17.234 -13.062 1.427 1 46.75 107 PRO A O 1
ATOM 800 N N . ALA A 1 108 ? 17.734 -15.07 2.203 1 42.41 108 ALA A N 1
ATOM 801 C CA . ALA A 1 108 ? 16.953 -15.109 3.432 1 42.41 108 ALA A CA 1
ATOM 802 C C . ALA A 1 108 ? 17.047 -13.781 4.184 1 42.41 108 ALA A C 1
ATOM 804 O O . ALA A 1 108 ? 16.344 -13.586 5.188 1 42.41 108 ALA A O 1
ATOM 805 N N . THR A 1 109 ? 18.031 -12.984 4.156 1 35.97 109 THR A N 1
ATOM 806 C CA . THR A 1 109 ? 18.422 -11.898 5.051 1 35.97 109 THR A CA 1
ATOM 807 C C . THR A 1 109 ? 17.469 -10.711 4.898 1 35.97 109 THR A C 1
ATOM 809 O O . THR A 1 109 ? 17.609 -9.703 5.59 1 35.97 109 THR A O 1
ATOM 812 N N . GLU A 1 110 ? 16.922 -10.453 3.773 1 36.81 110 GLU A N 1
ATOM 813 C CA . GLU A 1 110 ? 16.219 -9.18 3.781 1 36.81 110 GLU A CA 1
ATOM 814 C C . GLU A 1 110 ? 14.914 -9.273 4.578 1 36.81 110 GLU A C 1
ATOM 816 O O . GLU A 1 110 ? 13.969 -9.938 4.152 1 36.81 110 GLU A O 1
ATOM 821 N N . GLY A 1 111 ? 15 -9.508 5.797 1 34 111 GLY A N 1
ATOM 822 C CA . GLY A 1 111 ? 14.055 -9.664 6.895 1 34 111 GLY A CA 1
ATOM 823 C C . GLY A 1 111 ? 12.797 -8.836 6.723 1 34 111 GLY A C 1
ATOM 824 O O . GLY A 1 111 ? 12.875 -7.633 6.457 1 34 111 GLY A O 1
ATOM 825 N N . LEU A 1 112 ? 11.492 -9.352 6.504 1 32.78 112 LEU A N 1
ATOM 826 C CA . LEU A 1 112 ? 10.141 -8.836 6.723 1 32.78 112 LEU A CA 1
ATOM 827 C C . LEU A 1 112 ? 10.023 -8.195 8.102 1 32.78 112 LEU A C 1
ATOM 829 O O . LEU A 1 112 ? 10.656 -8.648 9.062 1 32.78 112 LEU A O 1
ATOM 833 N N . MET B 1 1 ? -2.818 23.25 13.906 1 63.34 1 MET B N 1
ATOM 834 C CA . MET B 1 1 ? -2.49 22.312 12.828 1 63.34 1 MET B CA 1
ATOM 835 C C . MET B 1 1 ? -2.689 20.875 13.281 1 63.34 1 MET B C 1
ATOM 837 O O . MET B 1 1 ? -2.117 20.453 14.281 1 63.34 1 MET B O 1
ATOM 841 N N . LYS B 1 2 ? -3.693 20.188 12.664 1 85.81 2 LYS B N 1
ATOM 842 C CA . LYS B 1 2 ? -4.121 18.875 13.148 1 85.81 2 LYS B CA 1
ATOM 843 C C . LYS B 1 2 ? -3.006 17.844 13.008 1 85.81 2 LYS B C 1
ATOM 845 O O . LYS B 1 2 ? -2.834 16.984 13.867 1 85.81 2 LYS B O 1
ATOM 850 N N . LEU B 1 3 ? -1.981 18.281 12.102 1 92.88 3 LEU B N 1
ATOM 851 C CA . LEU B 1 3 ? -0.974 17.25 11.859 1 92.88 3 LEU B CA 1
ATOM 852 C C . LEU B 1 3 ? 0.214 17.422 12.805 1 92.88 3 LEU B C 1
ATOM 854 O O . LEU B 1 3 ? 1.135 16.609 12.805 1 92.88 3 LEU B O 1
ATOM 858 N N . GLY B 1 4 ? 0.152 18.469 13.633 1 91.19 4 GLY B N 1
ATOM 859 C CA . GLY B 1 4 ? 1.252 18.766 14.531 1 91.19 4 GLY B CA 1
ATOM 860 C C . GLY B 1 4 ? 1.622 17.594 15.43 1 91.19 4 GLY B C 1
ATOM 861 O O . GLY B 1 4 ? 2.779 17.453 15.828 1 91.19 4 GLY B O 1
ATOM 862 N N . VAL B 1 5 ? 0.687 16.766 15.703 1 89.94 5 VAL B N 1
ATOM 863 C CA . VAL B 1 5 ? 0.892 15.641 16.594 1 89.94 5 VAL B CA 1
ATOM 864 C C . VAL B 1 5 ? 1.887 14.664 15.977 1 89.94 5 VAL B C 1
ATOM 866 O O . VAL B 1 5 ? 2.586 13.938 16.688 1 89.94 5 VAL B O 1
ATOM 869 N N . LEU B 1 6 ? 2.045 14.68 14.664 1 92.81 6 LEU B N 1
ATOM 870 C CA . LEU B 1 6 ? 2.963 13.766 13.984 1 92.81 6 LEU B CA 1
ATOM 871 C C . LEU B 1 6 ? 4.41 14.211 14.18 1 92.81 6 LEU B C 1
ATOM 873 O O . LEU B 1 6 ? 5.328 13.391 14.109 1 92.81 6 LEU B O 1
ATOM 877 N N . ARG B 1 7 ? 4.559 15.469 14.438 1 90.31 7 ARG B N 1
ATOM 878 C CA . ARG B 1 7 ? 5.898 16.031 14.555 1 90.31 7 ARG B CA 1
ATOM 879 C C . ARG B 1 7 ? 6.648 15.422 15.734 1 90.31 7 ARG B C 1
ATOM 881 O O . ARG B 1 7 ? 7.883 15.375 15.734 1 90.31 7 ARG B O 1
ATOM 888 N N . THR B 1 8 ? 5.898 14.945 16.609 1 87.81 8 THR B N 1
ATOM 889 C CA . THR B 1 8 ? 6.535 14.5 17.844 1 87.81 8 THR B CA 1
ATOM 890 C C . THR B 1 8 ? 6.781 12.992 17.828 1 87.81 8 THR B C 1
ATOM 892 O O . THR B 1 8 ? 7.367 12.438 18.75 1 87.81 8 THR B O 1
ATOM 895 N N . GLN B 1 9 ? 6.375 12.359 16.781 1 90.44 9 GLN B N 1
ATOM 896 C CA . GLN B 1 9 ? 6.574 10.914 16.688 1 90.44 9 GLN B CA 1
ATOM 897 C C . GLN B 1 9 ? 8 10.578 16.266 1 90.44 9 GLN B C 1
ATOM 899 O O . GLN B 1 9 ? 8.555 11.219 15.375 1 90.44 9 GLN B O 1
ATOM 904 N N . PRO B 1 10 ? 8.57 9.664 17 1 87.44 10 PRO B N 1
ATOM 905 C CA . PRO B 1 10 ? 9.938 9.273 16.625 1 87.44 10 PRO B CA 1
ATOM 906 C C . PRO B 1 10 ? 10.047 8.805 15.18 1 87.44 10 PRO B C 1
ATOM 908 O O . PRO B 1 10 ? 9.227 8 14.727 1 87.44 10 PRO B O 1
ATOM 911 N N . GLY B 1 11 ? 11.07 9.438 14.461 1 91.12 11 GLY B N 1
ATOM 912 C CA . GLY B 1 11 ? 11.398 8.914 13.141 1 91.12 11 GLY B CA 1
ATOM 913 C C . GLY B 1 11 ? 10.547 9.508 12.039 1 91.12 11 GLY B C 1
ATOM 914 O O . GLY B 1 11 ? 10.711 9.156 10.867 1 91.12 11 GLY B O 1
ATOM 915 N N . ILE B 1 12 ? 9.711 10.445 12.398 1 93.06 12 ILE B N 1
ATOM 916 C CA . ILE B 1 12 ? 8.844 11.047 11.391 1 93.06 12 ILE B CA 1
ATOM 917 C C . ILE B 1 12 ? 9.688 11.844 10.398 1 93.06 12 ILE B C 1
ATOM 919 O O . ILE B 1 12 ? 10.523 12.664 10.789 1 93.06 12 ILE B O 1
ATOM 923 N N . VAL B 1 13 ? 9.438 11.555 9.195 1 94.38 13 VAL B N 1
ATOM 924 C CA . VAL B 1 13 ? 10.102 12.273 8.109 1 94.38 13 VAL B CA 1
ATOM 925 C C . VAL B 1 13 ? 9.148 13.297 7.512 1 94.38 13 VAL B C 1
ATOM 927 O O . VAL B 1 13 ? 9.539 14.438 7.25 1 94.38 13 VAL B O 1
ATOM 930 N N . ALA B 1 14 ? 7.918 12.844 7.391 1 95.81 14 ALA B N 1
ATOM 931 C CA . ALA B 1 14 ? 6.918 13.742 6.824 1 95.81 14 ALA B CA 1
ATOM 932 C C . ALA B 1 14 ? 5.504 13.281 7.156 1 95.81 14 ALA B C 1
ATOM 934 O O . ALA B 1 14 ? 5.281 12.094 7.43 1 95.81 14 ALA B O 1
ATOM 935 N N . GLY B 1 15 ? 4.574 14.18 7.199 1 96.25 15 GLY B N 1
ATOM 936 C CA . GLY B 1 15 ? 3.135 13.977 7.266 1 96.25 15 GLY B CA 1
ATOM 937 C C . GLY B 1 15 ? 2.361 14.938 6.375 1 96.25 15 GLY B C 1
ATOM 938 O O . GLY B 1 15 ? 2.713 16.109 6.266 1 96.25 15 GLY B O 1
ATOM 939 N N . VAL B 1 16 ? 1.362 14.352 5.738 1 96.94 16 VAL B N 1
ATOM 940 C CA . VAL B 1 16 ? 0.644 15.188 4.785 1 96.94 16 VAL B CA 1
ATOM 941 C C . VAL B 1 16 ? -0.836 14.812 4.781 1 96.94 16 VAL B C 1
ATOM 943 O O . VAL B 1 16 ? -1.184 13.633 4.848 1 96.94 16 VAL B O 1
ATOM 946 N N . LEU B 1 17 ? -1.691 15.805 4.68 1 96.62 17 LEU B N 1
ATOM 947 C CA . LEU B 1 17 ? -3.102 15.656 4.332 1 96.62 17 LEU B CA 1
ATOM 948 C C . LEU B 1 17 ? -3.375 16.203 2.932 1 96.62 17 LEU B C 1
ATOM 950 O O . LEU B 1 17 ? -3.139 17.375 2.656 1 96.62 17 LEU B O 1
ATOM 954 N N . VAL B 1 18 ? -3.838 15.32 2.084 1 96.38 18 VAL B N 1
ATOM 955 C CA . VAL B 1 18 ? -4.145 15.695 0.708 1 96.38 18 VAL B CA 1
ATOM 956 C C . VAL B 1 18 ? -5.656 15.75 0.509 1 96.38 18 VAL B C 1
ATOM 958 O O . VAL B 1 18 ? -6.379 14.859 0.968 1 96.38 18 VAL B O 1
ATOM 961 N N . GLY B 1 19 ? -6.141 16.797 -0.17 1 94.56 19 GLY B N 1
ATOM 962 C CA . GLY B 1 19 ? -7.562 16.984 -0.417 1 94.56 19 GLY B CA 1
ATOM 963 C C . GLY B 1 19 ? -8.023 16.406 -1.74 1 94.56 19 GLY B C 1
ATOM 964 O O . GLY B 1 19 ? -7.246 15.758 -2.443 1 94.56 19 GLY B O 1
ATOM 965 N N . PRO B 1 20 ? -9.359 16.641 -2.037 1 91.75 20 PRO B N 1
ATOM 966 C CA . PRO B 1 20 ? -9.992 16.062 -3.227 1 91.75 20 PRO B CA 1
ATOM 967 C C . PRO B 1 20 ? -9.359 16.547 -4.527 1 91.75 20 PRO B C 1
ATOM 969 O O . PRO B 1 20 ? -9.422 15.859 -5.547 1 91.75 20 PRO B O 1
ATOM 972 N N . ASP B 1 21 ? -8.734 17.641 -4.469 1 93.31 21 ASP B N 1
ATOM 973 C CA . ASP B 1 21 ? -8.133 18.172 -5.68 1 93.31 21 ASP B CA 1
ATOM 974 C C . ASP B 1 21 ? -6.684 17.719 -5.828 1 93.31 21 ASP B C 1
ATOM 976 O O . ASP B 1 21 ? -5.988 18.141 -6.762 1 93.31 21 ASP B O 1
ATOM 980 N N . GLY B 1 22 ? -6.258 16.969 -4.934 1 93.94 22 GLY B N 1
ATOM 981 C CA . GLY B 1 22 ? -4.902 16.438 -4.988 1 93.94 22 GLY B CA 1
ATOM 982 C C . GLY B 1 22 ? -3.873 17.375 -4.379 1 93.94 22 GLY B C 1
ATOM 983 O O . GLY B 1 22 ? -2.674 17.094 -4.406 1 93.94 22 GLY B O 1
ATOM 984 N N . LEU B 1 23 ? -4.324 18.453 -3.828 1 96 23 LEU B N 1
ATOM 985 C CA . LEU B 1 23 ? -3.406 19.406 -3.229 1 96 23 LEU B CA 1
ATOM 986 C C . LEU B 1 23 ? -3.254 19.156 -1.732 1 96 23 LEU B C 1
ATOM 988 O O . LEU B 1 23 ? -4.219 18.781 -1.062 1 96 23 LEU B O 1
ATOM 992 N N . PRO B 1 24 ? -2.021 19.375 -1.232 1 96.56 24 PRO B N 1
ATOM 993 C CA . PRO B 1 24 ? -1.85 19.25 0.217 1 96.56 24 PRO B CA 1
ATOM 994 C C . PRO B 1 24 ? -2.586 20.328 0.995 1 96.56 24 PRO B C 1
ATOM 996 O O . PRO B 1 24 ? -2.523 21.516 0.626 1 96.56 24 PRO B O 1
ATOM 999 N N . LEU B 1 25 ? -3.287 19.922 2.02 1 96.25 25 LEU B N 1
ATOM 1000 C CA . LEU B 1 25 ? -3.994 20.844 2.898 1 96.25 25 LEU B CA 1
ATOM 1001 C C . LEU B 1 25 ? -3.146 21.188 4.117 1 96.25 25 LEU B C 1
ATOM 1003 O O . LEU B 1 25 ? -3.254 22.297 4.66 1 96.25 25 LEU B O 1
ATOM 1007 N N . GLU B 1 26 ? -2.4 20.266 4.637 1 95.56 26 GLU B N 1
ATOM 1008 C CA . GLU B 1 26 ? -1.465 20.422 5.75 1 95.56 26 GLU B CA 1
ATOM 1009 C C . GLU B 1 26 ? -0.259 19.5 5.586 1 95.56 26 GLU B C 1
ATOM 1011 O O . GLU B 1 26 ? -0.375 18.406 5.02 1 95.56 26 GLU B O 1
ATOM 1016 N N . MET B 1 27 ? 0.882 19.984 6.102 1 95.5 27 MET B N 1
ATOM 1017 C CA . MET B 1 27 ? 2.094 19.172 5.984 1 95.5 27 MET B CA 1
ATOM 1018 C C . MET B 1 27 ? 2.986 19.359 7.211 1 95.5 27 MET B C 1
ATOM 1020 O O . MET B 1 27 ? 3.029 20.438 7.797 1 95.5 27 MET B O 1
ATOM 1024 N N . VAL B 1 28 ? 3.623 18.312 7.543 1 94.88 28 VAL B N 1
ATOM 1025 C CA . VAL B 1 28 ? 4.715 18.375 8.508 1 94.88 28 VAL B CA 1
ATOM 1026 C C . VAL B 1 28 ? 5.969 17.734 7.914 1 94.88 28 VAL B C 1
ATOM 1028 O O . VAL B 1 28 ? 5.879 16.844 7.074 1 94.88 28 VAL B O 1
ATOM 1031 N N . GLY B 1 29 ? 7.16 18.312 8.242 1 94.31 29 GLY B N 1
ATOM 1032 C CA . GLY B 1 29 ? 8.414 17.781 7.727 1 94.31 29 GLY B CA 1
ATOM 1033 C C . GLY B 1 29 ? 8.609 18.047 6.246 1 94.31 29 GLY B C 1
ATOM 1034 O O . GLY B 1 29 ? 8.141 19.062 5.727 1 94.31 29 GLY B O 1
ATOM 1035 N N . ASP B 1 30 ? 9.406 17.188 5.621 1 92.06 30 ASP B N 1
ATOM 1036 C CA . ASP B 1 30 ? 9.648 17.25 4.184 1 92.06 30 ASP B CA 1
ATOM 1037 C C . ASP B 1 30 ? 8.562 16.516 3.404 1 92.06 30 ASP B C 1
ATOM 1039 O O . ASP B 1 30 ? 8.797 15.445 2.855 1 92.06 30 ASP B O 1
ATOM 1043 N N . GLY B 1 31 ? 7.426 17.266 3.297 1 95.31 31 GLY B N 1
ATOM 1044 C CA . GLY B 1 31 ? 6.215 16.578 2.887 1 95.31 31 GLY B CA 1
ATOM 1045 C C . GLY B 1 31 ? 5.91 16.734 1.407 1 95.31 31 GLY B C 1
ATOM 1046 O O . GLY B 1 31 ? 4.977 16.109 0.891 1 95.31 31 GLY B O 1
ATOM 1047 N N . ASP B 1 32 ? 6.801 17.484 0.626 1 95.56 32 ASP B N 1
ATOM 1048 C CA . ASP B 1 32 ? 6.469 17.797 -0.76 1 95.56 32 ASP B CA 1
ATOM 1049 C C . ASP B 1 32 ? 6.414 16.531 -1.61 1 95.56 32 ASP B C 1
ATOM 1051 O O . ASP B 1 32 ? 5.465 16.328 -2.371 1 95.56 32 ASP B O 1
ATOM 1055 N N . VAL B 1 33 ? 7.398 15.734 -1.478 1 94.62 33 VAL B N 1
ATOM 1056 C CA . VAL B 1 33 ? 7.441 14.508 -2.268 1 94.62 33 VAL B CA 1
ATOM 1057 C C . VAL B 1 33 ? 6.316 13.578 -1.834 1 94.62 33 VAL B C 1
ATOM 1059 O O . VAL B 1 33 ? 5.637 12.977 -2.674 1 94.62 33 VAL B O 1
ATOM 1062 N N . LEU B 1 34 ? 6.066 13.5 -0.543 1 95.69 34 LEU B N 1
ATOM 1063 C CA . LEU B 1 34 ? 4.98 12.664 -0.032 1 95.69 34 LEU B CA 1
ATOM 1064 C C . LEU B 1 34 ? 3.629 13.172 -0.52 1 95.69 34 LEU B C 1
ATOM 1066 O O . LEU B 1 34 ? 2.756 12.383 -0.876 1 95.69 34 LEU B O 1
ATOM 1070 N N . ALA B 1 35 ? 3.518 14.461 -0.577 1 96.88 35 ALA B N 1
ATOM 1071 C CA . ALA B 1 35 ? 2.27 15.039 -1.062 1 96.88 35 ALA B CA 1
ATOM 1072 C C . ALA B 1 35 ? 1.984 14.609 -2.498 1 96.88 35 ALA B C 1
ATOM 1074 O O . ALA B 1 35 ? 0.861 14.219 -2.822 1 96.88 35 ALA B O 1
ATOM 1075 N N . ALA B 1 36 ? 2.996 14.672 -3.318 1 96.38 36 ALA B N 1
ATOM 1076 C CA . ALA B 1 36 ? 2.844 14.266 -4.715 1 96.38 36 ALA B CA 1
ATOM 1077 C C . ALA B 1 36 ? 2.479 12.789 -4.82 1 96.38 36 ALA B C 1
ATOM 1079 O O . ALA B 1 36 ? 1.621 12.414 -5.625 1 96.38 36 ALA B O 1
ATOM 1080 N N . GLU B 1 37 ? 3.086 11.984 -4.012 1 94.81 37 GLU B N 1
ATOM 1081 C CA . GLU B 1 37 ? 2.834 10.547 -4.043 1 94.81 37 GLU B CA 1
ATOM 1082 C C . GLU B 1 37 ? 1.419 10.227 -3.572 1 94.81 37 GLU B C 1
ATOM 1084 O O . GLU B 1 37 ? 0.746 9.367 -4.152 1 94.81 37 GLU B O 1
ATOM 1089 N N . LEU B 1 38 ? 0.985 10.938 -2.553 1 95.81 38 LEU B N 1
ATOM 1090 C CA . LEU B 1 38 ? -0.36 10.703 -2.035 1 95.81 38 LEU B CA 1
ATOM 1091 C C . LEU B 1 38 ? -1.413 11.148 -3.045 1 95.81 38 LEU B C 1
ATOM 1093 O O . LEU B 1 38 ? -2.475 10.531 -3.154 1 95.81 38 LEU B O 1
ATOM 1097 N N . ALA B 1 39 ? -1.114 12.227 -3.742 1 95.38 39 ALA B N 1
ATOM 1098 C CA . ALA B 1 39 ? -2.023 12.664 -4.797 1 95.38 39 ALA B CA 1
ATOM 1099 C C . ALA B 1 39 ? -2.164 11.594 -5.879 1 95.38 39 ALA B C 1
ATOM 1101 O O . ALA B 1 39 ? -3.271 11.305 -6.336 1 95.38 39 ALA B O 1
ATOM 1102 N N . GLU B 1 40 ? -1.026 10.984 -6.27 1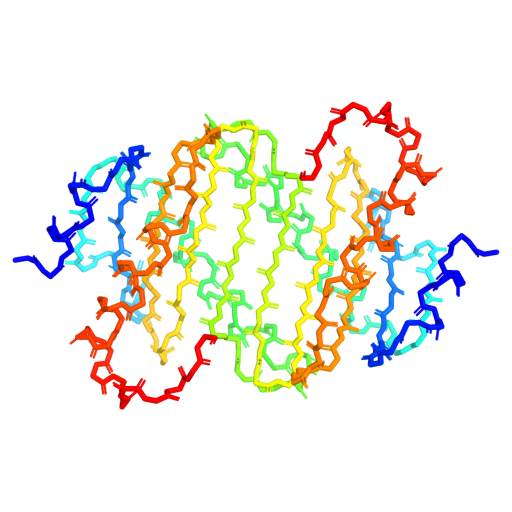 93.06 40 GLU B N 1
ATOM 1103 C CA . GLU B 1 40 ? -1.052 9.906 -7.25 1 93.06 40 GLU B CA 1
ATOM 1104 C C . GLU B 1 40 ? -1.778 8.68 -6.699 1 93.06 40 GLU B C 1
ATOM 1106 O O . GLU B 1 40 ? -2.539 8.031 -7.418 1 93.06 40 GLU B O 1
ATOM 1111 N N . LEU B 1 41 ? -1.546 8.406 -5.438 1 93 41 LEU B N 1
ATOM 1112 C CA . LEU B 1 41 ? -2.184 7.266 -4.797 1 93 41 LEU B CA 1
ATOM 1113 C C . LEU B 1 41 ? -3.699 7.434 -4.762 1 93 41 LEU B C 1
ATOM 1115 O O . LEU B 1 41 ? -4.441 6.461 -4.922 1 93 41 LEU B O 1
ATOM 1119 N N . ARG B 1 42 ? -4.152 8.609 -4.559 1 91.94 42 ARG B N 1
ATOM 1120 C CA . ARG B 1 42 ? -5.59 8.859 -4.547 1 91.94 42 ARG B CA 1
ATOM 1121 C C . ARG B 1 42 ? -6.238 8.414 -5.852 1 91.94 42 ARG B C 1
ATOM 1123 O O . ARG B 1 42 ? -7.301 7.789 -5.84 1 91.94 42 ARG B O 1
ATOM 1130 N N . HIS B 1 43 ? -5.605 8.68 -6.945 1 89.44 43 HIS B N 1
ATOM 1131 C CA . HIS B 1 43 ? -6.117 8.258 -8.242 1 89.44 43 HIS B CA 1
ATOM 1132 C C . HIS B 1 43 ? -6.125 6.738 -8.367 1 89.44 43 HIS B C 1
ATOM 1134 O O . HIS B 1 43 ? -7.078 6.156 -8.883 1 89.44 43 HIS B O 1
ATOM 1140 N N . TRP B 1 44 ? -5.113 6.227 -7.902 1 90.19 44 TRP B N 1
ATOM 1141 C CA . TRP B 1 44 ? -5 4.77 -7.938 1 90.19 44 TRP B CA 1
ATOM 1142 C C . TRP B 1 44 ? -6.07 4.117 -7.07 1 90.19 44 TRP B C 1
ATOM 1144 O O . TRP B 1 44 ? -6.668 3.113 -7.461 1 90.19 44 TRP B O 1
ATOM 1154 N N . ILE B 1 45 ? -6.348 4.66 -5.918 1 90.56 45 ILE B N 1
ATOM 1155 C CA . ILE B 1 45 ? -7.348 4.141 -4.996 1 90.56 45 ILE B CA 1
ATOM 1156 C C . ILE B 1 45 ? -8.711 4.105 -5.684 1 90.56 45 ILE B C 1
ATOM 1158 O O . ILE B 1 45 ? -9.414 3.09 -5.633 1 90.56 45 ILE B O 1
ATOM 1162 N N . ASP B 1 46 ? -9.055 5.145 -6.316 1 88.75 46 ASP B N 1
ATOM 1163 C CA . ASP B 1 46 ? -10.344 5.223 -7 1 88.75 46 ASP B CA 1
ATOM 1164 C C . ASP B 1 46 ? -10.461 4.148 -8.078 1 88.75 46 ASP B C 1
ATOM 1166 O O . ASP B 1 46 ? -11.469 3.439 -8.148 1 88.75 46 ASP B O 1
ATOM 1170 N N . ARG B 1 47 ? -9.383 3.979 -8.867 1 90.19 47 ARG B N 1
ATOM 1171 C CA . ARG B 1 47 ? -9.383 3.01 -9.961 1 90.19 47 ARG B CA 1
ATOM 1172 C C . ARG B 1 47 ? -9.406 1.582 -9.422 1 90.19 47 ARG B C 1
ATOM 1174 O O . ARG B 1 47 ? -10.156 0.739 -9.922 1 90.19 47 ARG B O 1
ATOM 1181 N N . THR B 1 48 ? -8.625 1.312 -8.438 1 91.12 48 THR B N 1
ATOM 1182 C CA . THR B 1 48 ? -8.492 -0.029 -7.883 1 91.12 48 THR B CA 1
ATOM 1183 C C . THR B 1 48 ? -9.773 -0.451 -7.172 1 91.12 48 THR B C 1
ATOM 1185 O O . THR B 1 48 ? -10.164 -1.618 -7.23 1 91.12 48 THR B O 1
ATOM 1188 N N . THR B 1 49 ? -10.391 0.447 -6.477 1 86.25 49 THR B N 1
ATOM 1189 C CA . THR B 1 49 ? -11.664 0.18 -5.824 1 86.25 49 THR B CA 1
ATOM 1190 C C . THR B 1 49 ? -12.688 -0.339 -6.832 1 86.25 49 THR B C 1
ATOM 1192 O O . THR B 1 49 ? -13.383 -1.323 -6.57 1 86.25 49 THR B O 1
ATOM 1195 N N . GLU B 1 50 ? -12.703 0.316 -7.914 1 88.88 50 GLU B N 1
ATOM 1196 C CA . GLU B 1 50 ? -13.656 -0.068 -8.953 1 88.88 50 GLU B CA 1
ATOM 1197 C C . GLU B 1 50 ? -13.297 -1.421 -9.562 1 88.88 50 GLU B C 1
ATOM 1199 O O . GLU B 1 50 ? -14.164 -2.27 -9.758 1 88.88 50 GLU B O 1
ATOM 1204 N N . ARG B 1 51 ? -12.047 -1.647 -9.773 1 89.38 51 ARG B N 1
ATOM 1205 C CA . ARG B 1 51 ? -11.586 -2.84 -10.484 1 89.38 51 ARG B CA 1
ATOM 1206 C C . ARG B 1 51 ? -11.695 -4.074 -9.594 1 89.38 51 ARG B C 1
ATOM 1208 O O . ARG B 1 51 ? -12.094 -5.145 -10.055 1 89.38 51 ARG B O 1
ATOM 1215 N N . LEU B 1 52 ? -11.32 -3.9 -8.297 1 86.5 52 LEU B N 1
ATOM 1216 C CA . LEU B 1 52 ? -11.297 -5.023 -7.371 1 86.5 52 LEU B CA 1
ATOM 1217 C C . LEU B 1 52 ? -12.711 -5.434 -6.973 1 86.5 52 LEU B C 1
ATOM 1219 O O . LEU B 1 52 ? -12.945 -6.586 -6.598 1 86.5 52 LEU B O 1
ATOM 1223 N N . GLN B 1 53 ? -13.609 -4.547 -6.996 1 87.5 53 GLN B N 1
ATOM 1224 C CA . GLN B 1 53 ? -14.977 -4.758 -6.531 1 87.5 53 GLN B CA 1
ATOM 1225 C C . GLN B 1 53 ? -14.992 -5.336 -5.117 1 87.5 53 GLN B C 1
ATOM 1227 O O . GLN B 1 53 ? -15.734 -6.281 -4.84 1 87.5 53 GLN B O 1
ATOM 1232 N N . ALA B 1 54 ? -14.078 -4.871 -4.328 1 88.75 54 ALA B N 1
ATOM 1233 C CA . ALA B 1 54 ? -13.953 -5.367 -2.961 1 88.75 54 ALA B CA 1
ATOM 1234 C C . ALA B 1 54 ? -14.172 -4.25 -1.947 1 88.75 54 ALA B C 1
ATOM 1236 O O . ALA B 1 54 ? -13.617 -4.277 -0.847 1 88.75 54 ALA B O 1
ATOM 1237 N N . GLY B 1 55 ? -14.93 -3.211 -2.361 1 90 55 GLY B N 1
ATOM 1238 C CA . GLY B 1 55 ? -15.164 -2.084 -1.471 1 90 55 GLY B CA 1
ATOM 1239 C C . GLY B 1 55 ? -14.062 -1.039 -1.532 1 90 55 GLY B C 1
ATOM 1240 O O . GLY B 1 55 ? -13.055 -1.228 -2.219 1 90 55 GLY B O 1
ATOM 1241 N N . ARG B 1 56 ? -14.25 -0.01 -0.825 1 90.69 56 ARG B N 1
ATOM 1242 C CA . ARG B 1 56 ? -13.336 1.127 -0.865 1 90.69 56 ARG B CA 1
ATOM 1243 C C . ARG B 1 56 ? -12.023 0.802 -0.158 1 90.69 56 ARG B C 1
ATOM 1245 O O . ARG B 1 56 ? -12.023 0.197 0.917 1 90.69 56 ARG B O 1
ATOM 1252 N N . VAL B 1 57 ? -10.914 1.187 -0.824 1 92.81 57 VAL B N 1
ATOM 1253 C CA . VAL B 1 57 ? -9.609 1.1 -0.179 1 92.81 57 VAL B CA 1
ATOM 1254 C C . VAL B 1 57 ? -9.492 2.174 0.9 1 92.81 57 VAL B C 1
ATOM 1256 O O . VAL B 1 57 ? -9.703 3.357 0.631 1 92.81 57 VAL B O 1
ATOM 1259 N N . THR B 1 58 ? -9.102 1.761 2.104 1 92.62 58 THR B N 1
ATOM 1260 C CA . THR B 1 58 ? -9.102 2.701 3.219 1 92.62 58 THR B CA 1
ATOM 1261 C C . THR B 1 58 ? -7.684 2.895 3.76 1 92.62 58 THR B C 1
ATOM 1263 O O . THR B 1 58 ? -7.414 3.861 4.477 1 92.62 58 THR B O 1
ATOM 1266 N N . ARG B 1 59 ? -6.836 1.953 3.475 1 93.62 59 ARG B N 1
ATOM 1267 C CA . ARG B 1 59 ? -5.473 2.043 3.994 1 93.62 59 ARG B CA 1
ATOM 1268 C C . ARG B 1 59 ? -4.469 1.479 2.992 1 93.62 59 ARG B C 1
ATOM 1270 O O . ARG B 1 59 ? -4.73 0.463 2.346 1 93.62 59 ARG B O 1
ATOM 1277 N N . ILE B 1 60 ? -3.363 2.174 2.867 1 94.62 60 ILE B N 1
ATOM 1278 C CA . ILE B 1 60 ? -2.227 1.713 2.076 1 94.62 60 ILE 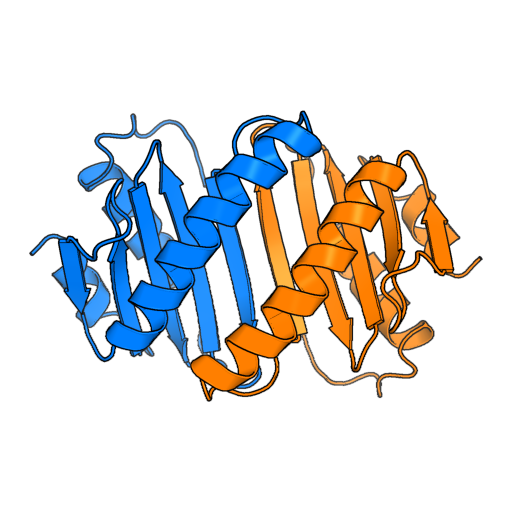B CA 1
ATOM 1279 C C . ILE B 1 60 ? -0.935 1.911 2.863 1 94.62 60 ILE B C 1
ATOM 1281 O O . ILE B 1 60 ? -0.745 2.947 3.506 1 94.62 60 ILE B O 1
ATOM 1285 N N . ALA B 1 61 ? -0.123 0.91 2.861 1 94.31 61 ALA B N 1
ATOM 1286 C CA . ALA B 1 61 ? 1.207 1.003 3.455 1 94.31 61 ALA B CA 1
ATOM 1287 C C . ALA B 1 61 ? 2.271 0.467 2.504 1 94.31 61 ALA B C 1
ATOM 1289 O O . ALA B 1 61 ? 2.029 -0.495 1.77 1 94.31 61 ALA B O 1
ATOM 1290 N N . PHE B 1 62 ? 3.387 1.146 2.469 1 94.12 62 PHE B N 1
ATOM 1291 C CA . PHE B 1 62 ? 4.496 0.566 1.72 1 94.12 62 PHE B CA 1
ATOM 1292 C C . PHE B 1 62 ? 5.82 0.807 2.438 1 94.12 62 PHE B C 1
ATOM 1294 O O . PHE B 1 62 ? 5.941 1.747 3.227 1 94.12 62 PHE B O 1
ATOM 1301 N N . THR B 1 63 ? 6.73 -0.082 2.188 1 93.25 63 THR B N 1
ATOM 1302 C CA . THR B 1 63 ? 8.055 -0.072 2.801 1 93.25 63 THR B CA 1
ATOM 1303 C C . THR B 1 63 ? 9.141 0.02 1.734 1 93.25 63 THR B C 1
ATOM 1305 O O . THR B 1 63 ? 9.133 -0.737 0.761 1 93.25 63 THR B O 1
ATOM 1308 N N . SER B 1 64 ? 9.984 1.013 1.937 1 93.5 64 SER B N 1
ATOM 1309 C CA . SER B 1 64 ? 11.227 1.087 1.175 1 93.5 64 SER B CA 1
ATOM 1310 C C . SER B 1 64 ? 12.43 0.768 2.051 1 93.5 64 SER B C 1
ATOM 1312 O O . SER B 1 64 ? 12.273 0.415 3.223 1 93.5 64 SER B O 1
ATOM 1314 N N . GLU B 1 65 ? 13.602 0.826 1.451 1 92.31 65 GLU B N 1
ATOM 1315 C CA . GLU B 1 65 ? 14.828 0.579 2.201 1 92.31 65 GLU B CA 1
ATOM 1316 C C . GLU B 1 65 ? 14.977 1.562 3.357 1 92.31 65 GLU B C 1
ATOM 1318 O O . GLU B 1 65 ? 15.531 1.218 4.406 1 92.31 65 GLU B O 1
ATOM 1323 N N . LYS B 1 66 ? 14.375 2.75 3.225 1 93.31 66 LYS B N 1
ATOM 1324 C CA . LYS B 1 66 ? 14.688 3.785 4.207 1 93.31 66 LYS B CA 1
ATOM 1325 C C . LYS B 1 66 ? 13.43 4.266 4.922 1 93.31 66 LYS B C 1
ATOM 1327 O O . LYS B 1 66 ? 13.508 4.863 5.996 1 93.31 66 LYS B O 1
ATOM 1332 N N . LEU B 1 67 ? 12.242 3.986 4.297 1 93.81 67 LEU B N 1
ATOM 1333 C CA . LEU B 1 67 ? 11.031 4.578 4.844 1 93.81 67 LEU B CA 1
ATOM 1334 C C . LEU B 1 67 ? 9.922 3.537 4.969 1 93.81 67 LEU B C 1
ATOM 1336 O O . LEU B 1 67 ? 9.891 2.562 4.215 1 93.81 67 LEU B O 1
ATOM 1340 N N . GLU B 1 68 ? 9.141 3.717 5.941 1 94.25 68 GLU B N 1
ATOM 1341 C CA . GLU B 1 68 ? 7.797 3.156 6.004 1 94.25 68 GLU B CA 1
ATOM 1342 C C . GLU B 1 68 ? 6.738 4.246 5.863 1 94.25 68 GLU B C 1
ATOM 1344 O O . GLU B 1 68 ? 6.789 5.262 6.559 1 94.25 68 GLU B O 1
ATOM 1349 N N . VAL B 1 69 ? 5.84 4.055 4.902 1 95 69 VAL B N 1
ATOM 1350 C CA . VAL B 1 69 ? 4.777 5.023 4.668 1 95 69 VAL B CA 1
ATOM 1351 C C . VAL B 1 69 ? 3.418 4.379 4.934 1 95 69 VAL B C 1
ATOM 1353 O O . VAL B 1 69 ? 3.178 3.236 4.535 1 95 69 VAL B O 1
ATOM 1356 N N . VAL B 1 70 ? 2.59 5.09 5.645 1 94.94 70 VAL B N 1
ATOM 1357 C CA . VAL B 1 70 ? 1.198 4.695 5.832 1 94.94 70 VAL B CA 1
ATOM 1358 C C . VAL B 1 70 ? 0.273 5.828 5.395 1 94.94 70 VAL B C 1
ATOM 1360 O O . VAL B 1 70 ? 0.511 6.992 5.719 1 94.94 70 VAL B O 1
ATOM 1363 N N . ALA B 1 71 ? -0.706 5.414 4.668 1 95.56 71 ALA B N 1
ATOM 1364 C CA . ALA B 1 71 ? -1.709 6.371 4.215 1 95.56 71 ALA B CA 1
ATOM 1365 C C . ALA B 1 71 ? -3.121 5.863 4.5 1 95.56 71 ALA B C 1
ATOM 1367 O O . ALA B 1 71 ? -3.408 4.68 4.316 1 95.56 71 ALA B O 1
ATOM 1368 N N . LEU B 1 72 ? -3.945 6.762 4.945 1 95 72 LEU B N 1
ATOM 1369 C CA . LEU B 1 72 ? -5.359 6.504 5.203 1 95 72 LEU B CA 1
ATOM 1370 C C . LEU B 1 72 ? -6.242 7.328 4.273 1 95 72 LEU B C 1
ATOM 1372 O O . LEU B 1 72 ? -6.031 8.531 4.121 1 95 72 LEU B O 1
ATOM 1376 N N . ALA B 1 73 ? -7.137 6.594 3.652 1 94.5 73 ALA B N 1
ATOM 1377 C CA . ALA B 1 73 ? -8.062 7.27 2.746 1 94.5 73 ALA B CA 1
ATOM 1378 C C . ALA B 1 73 ? -9.469 7.328 3.34 1 94.5 73 ALA B C 1
ATOM 1380 O O . ALA B 1 73 ? -9.953 6.344 3.898 1 94.5 73 ALA B O 1
ATOM 1381 N N . SER B 1 74 ? -10.078 8.445 3.234 1 90.5 74 SER B N 1
ATOM 1382 C CA . SER B 1 74 ? -11.469 8.68 3.59 1 90.5 74 SER B CA 1
ATOM 1383 C C . SER B 1 74 ? -12.125 9.68 2.643 1 90.5 74 SER B C 1
ATOM 1385 O O . SER B 1 74 ? -11.719 10.844 2.586 1 90.5 74 SER B O 1
ATOM 1387 N N . GLY B 1 75 ? -13.188 9.133 2.01 1 88.69 75 GLY B N 1
ATOM 1388 C CA . GLY B 1 75 ? -13.727 9.977 0.954 1 88.69 75 GLY B CA 1
ATOM 1389 C C . GLY B 1 75 ? -12.688 10.391 -0.067 1 88.69 75 GLY B C 1
ATOM 1390 O O . GLY B 1 75 ? -11.984 9.547 -0.62 1 88.69 75 GLY B O 1
ATOM 1391 N N . ASP B 1 76 ? -12.547 11.75 -0.223 1 88.25 76 ASP B N 1
ATOM 1392 C CA . ASP B 1 76 ? -11.617 12.234 -1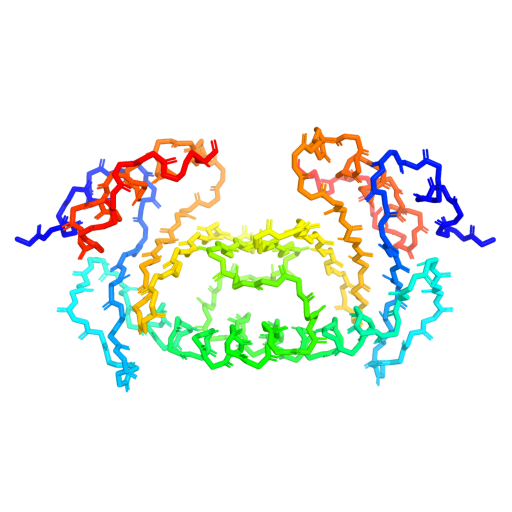.237 1 88.25 76 ASP B CA 1
ATOM 1393 C C . ASP B 1 76 ? -10.32 12.719 -0.603 1 88.25 76 ASP B C 1
ATOM 1395 O O . ASP B 1 76 ? -9.5 13.359 -1.265 1 88.25 76 ASP B O 1
ATOM 1399 N N . TYR B 1 77 ? -10.195 12.344 0.657 1 93.12 77 TYR B N 1
ATOM 1400 C CA . TYR B 1 77 ? -9 12.789 1.378 1 93.12 77 TYR B CA 1
ATOM 1401 C C . TYR B 1 77 ? -8.039 11.625 1.605 1 93.12 77 TYR B C 1
ATOM 1403 O O . TYR B 1 77 ? -8.461 10.477 1.752 1 93.12 77 TYR B O 1
ATOM 1411 N N . VAL B 1 78 ? -6.777 11.945 1.61 1 95.94 78 VAL B N 1
ATOM 1412 C CA . VAL B 1 78 ? -5.758 10.969 1.976 1 95.94 78 VAL B CA 1
ATOM 1413 C C . VAL B 1 78 ? -4.809 11.578 3.008 1 95.94 78 VAL B C 1
ATOM 1415 O O . VAL B 1 78 ? -4.262 12.664 2.799 1 95.94 78 VAL B O 1
ATOM 1418 N N . LEU B 1 79 ? -4.695 10.914 4.141 1 96.38 79 LEU B N 1
ATOM 1419 C CA . LEU B 1 79 ? -3.752 11.258 5.199 1 96.38 79 LEU B CA 1
ATOM 1420 C C . LEU B 1 79 ? -2.596 10.266 5.246 1 96.38 79 LEU B C 1
ATOM 1422 O O . LEU B 1 79 ? -2.814 9.055 5.301 1 96.38 79 LEU B O 1
ATOM 1426 N N . GLY B 1 80 ? -1.389 10.805 5.137 1 96.75 80 GLY B N 1
ATOM 1427 C CA . GLY B 1 80 ? -0.245 9.906 5.113 1 96.75 80 GLY B CA 1
ATOM 1428 C C . GLY B 1 80 ? 0.911 10.391 5.969 1 96.75 80 GLY B C 1
ATOM 1429 O O . GLY B 1 80 ? 0.993 11.578 6.297 1 96.75 80 GLY B O 1
ATOM 1430 N N . ALA B 1 81 ? 1.745 9.422 6.371 1 96.19 81 ALA B N 1
ATOM 1431 C CA . ALA B 1 81 ? 2.975 9.703 7.105 1 96.19 81 ALA B CA 1
ATOM 1432 C C . ALA B 1 81 ? 4.105 8.789 6.66 1 96.19 81 ALA B C 1
ATOM 1434 O O . ALA B 1 81 ? 3.871 7.633 6.289 1 96.19 81 ALA B O 1
ATOM 1435 N N . ALA B 1 82 ? 5.262 9.32 6.668 1 95.69 82 ALA B N 1
ATOM 1436 C CA . ALA B 1 82 ? 6.492 8.578 6.387 1 95.69 82 ALA B CA 1
ATOM 1437 C C . ALA B 1 82 ? 7.426 8.594 7.59 1 95.69 82 ALA B C 1
ATOM 1439 O O . ALA B 1 82 ? 7.684 9.648 8.172 1 95.69 82 ALA B O 1
ATOM 1440 N N . VAL B 1 83 ? 7.879 7.391 7.945 1 93.94 83 VAL B N 1
ATOM 1441 C CA . VAL B 1 83 ? 8.789 7.254 9.078 1 93.94 83 VAL B CA 1
ATOM 1442 C C . VAL B 1 83 ? 10.039 6.5 8.648 1 93.94 83 VAL B C 1
ATOM 1444 O O . VAL B 1 83 ? 9.984 5.645 7.766 1 93.94 83 VAL B O 1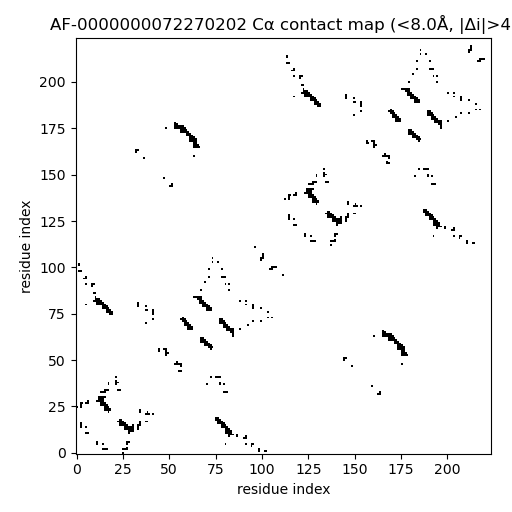
ATOM 1447 N N . ALA B 1 84 ? 11.094 6.918 9.289 1 92.69 84 ALA B N 1
ATOM 1448 C CA . ALA B 1 84 ? 12.344 6.215 9.016 1 92.69 84 ALA B CA 1
ATOM 1449 C C . ALA B 1 84 ? 12.258 4.75 9.438 1 92.69 84 ALA B C 1
ATOM 1451 O O . ALA B 1 84 ? 11.672 4.43 10.469 1 92.69 84 ALA B O 1
ATOM 1452 N N . ARG B 1 85 ? 12.852 3.902 8.523 1 86.88 85 ARG B N 1
ATOM 1453 C CA . ARG B 1 85 ? 12.852 2.475 8.828 1 86.88 85 ARG B CA 1
ATOM 1454 C C . ARG B 1 85 ? 13.695 2.176 10.062 1 86.88 85 ARG B C 1
ATOM 1456 O O . ARG B 1 85 ? 14.609 2.938 10.391 1 86.88 85 ARG B O 1
ATOM 1463 N N . GLY B 1 86 ? 13.445 1.033 10.688 1 83.12 86 GLY B N 1
ATOM 1464 C CA . GLY B 1 86 ? 14.242 0.583 11.82 1 83.12 86 GLY B CA 1
ATOM 1465 C C . GLY B 1 86 ? 13.656 0.981 13.164 1 83.12 86 GLY B C 1
ATOM 1466 O O . GLY B 1 86 ? 14.211 0.644 14.211 1 83.12 86 GLY B O 1
ATOM 1467 N N . LEU B 1 87 ? 12.477 1.721 13.062 1 80.44 87 LEU B N 1
ATOM 1468 C CA . LEU B 1 87 ? 11.789 2.104 14.289 1 80.44 87 LEU B CA 1
ATOM 1469 C C . LEU B 1 87 ? 10.438 1.397 14.398 1 80.44 87 LEU B C 1
ATOM 1471 O O . LEU B 1 87 ? 9.922 0.885 13.398 1 80.44 87 LEU B O 1
ATOM 1475 N N . ASP B 1 88 ? 10.062 1.269 15.617 1 82.5 88 ASP B N 1
ATOM 1476 C CA . ASP B 1 88 ? 8.688 0.818 15.836 1 82.5 88 ASP B CA 1
ATOM 1477 C C . ASP B 1 88 ? 7.688 1.789 15.219 1 82.5 88 ASP B C 1
ATOM 1479 O O . ASP B 1 88 ? 7.637 2.963 15.586 1 82.5 88 ASP B O 1
ATOM 1483 N N . THR B 1 89 ? 6.879 1.232 14.195 1 83.62 89 THR B N 1
ATOM 1484 C CA . THR B 1 89 ? 5.961 2.107 13.477 1 83.62 89 THR B CA 1
ATOM 1485 C C . THR B 1 89 ? 4.605 2.162 14.18 1 83.62 89 THR B C 1
ATOM 1487 O O . THR B 1 89 ? 3.756 2.986 13.836 1 83.62 89 THR B O 1
ATOM 1490 N N . ARG B 1 90 ? 4.523 1.463 15.164 1 85.44 90 ARG B N 1
ATOM 1491 C CA . ARG B 1 90 ? 3.225 1.343 15.82 1 85.44 90 ARG B CA 1
ATOM 1492 C C . ARG B 1 90 ? 2.771 2.684 16.391 1 85.44 90 ARG B C 1
ATOM 1494 O O . ARG B 1 90 ? 1.627 3.094 16.188 1 85.44 90 ARG B O 1
ATOM 1501 N N . PRO B 1 91 ? 3.643 3.406 17.047 1 86.5 91 PRO B N 1
ATOM 1502 C CA . PRO B 1 91 ? 3.213 4.715 17.547 1 86.5 91 PRO B CA 1
ATOM 1503 C C . PRO B 1 91 ? 2.742 5.641 16.422 1 86.5 91 PRO B C 1
ATOM 1505 O O . PRO B 1 91 ? 1.764 6.375 16.594 1 86.5 91 PRO B O 1
ATOM 1508 N N . MET B 1 92 ? 3.336 5.582 15.32 1 88.25 92 MET B N 1
ATOM 1509 C CA . MET B 1 92 ? 2.945 6.41 14.18 1 88.25 92 MET B CA 1
ATOM 1510 C C . MET B 1 92 ? 1.587 5.98 13.641 1 88.25 92 MET B C 1
ATOM 1512 O O . MET B 1 92 ? 0.735 6.824 13.352 1 88.25 92 MET B O 1
ATOM 1516 N N . GLN B 1 93 ? 1.45 4.711 13.516 1 88.75 93 GLN B N 1
ATOM 1517 C CA . GLN B 1 93 ? 0.179 4.191 13.031 1 88.75 93 GLN B CA 1
ATOM 1518 C C . GLN B 1 93 ? -0.976 4.621 13.93 1 88.75 93 GLN B C 1
ATOM 1520 O O . GLN B 1 93 ? -2.039 5.008 13.438 1 88.75 93 GLN B O 1
ATOM 1525 N N . GLN B 1 94 ? -0.716 4.629 15.219 1 90.06 94 GLN B N 1
ATOM 1526 C CA . GLN B 1 94 ? -1.738 5.027 16.188 1 90.06 94 GLN B CA 1
ATOM 1527 C C . GLN B 1 94 ? -2.029 6.523 16.094 1 90.06 94 GLN B C 1
ATOM 1529 O O . GLN B 1 94 ? -3.188 6.941 16.156 1 90.06 94 GLN B O 1
ATOM 1534 N N . ALA B 1 95 ? -0.981 7.262 15.945 1 90.44 95 ALA B N 1
ATOM 1535 C CA . ALA B 1 95 ? -1.143 8.703 15.797 1 90.44 95 ALA B CA 1
ATOM 1536 C C . ALA B 1 95 ? -1.938 9.047 14.539 1 90.44 95 ALA B C 1
ATOM 1538 O O . ALA B 1 95 ? -2.816 9.914 14.57 1 90.44 95 ALA B O 1
ATOM 1539 N N . LEU B 1 96 ? -1.688 8.398 13.5 1 90.94 96 LEU B N 1
ATOM 1540 C CA . LEU B 1 96 ? -2.404 8.609 12.242 1 90.94 96 LEU B CA 1
ATOM 1541 C C . LEU B 1 96 ? -3.879 8.25 12.391 1 90.94 96 LEU B C 1
ATOM 1543 O O . LEU B 1 96 ? -4.75 8.961 11.891 1 90.94 96 LEU B O 1
ATOM 1547 N N . ALA B 1 97 ? -4.105 7.152 13.062 1 88.94 97 ALA B N 1
ATOM 1548 C CA . ALA B 1 97 ? -5.484 6.723 13.281 1 88.94 97 ALA B CA 1
ATOM 1549 C C . ALA B 1 97 ? -6.266 7.77 14.07 1 88.94 97 ALA B C 1
ATOM 1551 O O . ALA B 1 97 ? -7.406 8.086 13.734 1 88.94 97 ALA B O 1
ATOM 1552 N N . LYS B 1 98 ? -5.625 8.281 15.023 1 89.06 98 LYS B N 1
ATOM 1553 C CA . LYS B 1 98 ? -6.266 9.312 15.828 1 89.06 98 LYS B CA 1
ATOM 1554 C C . LYS B 1 98 ? -6.527 10.57 15 1 89.06 98 LYS B C 1
ATOM 1556 O O . LYS B 1 98 ? -7.598 11.172 15.094 1 89.06 98 LYS B O 1
ATOM 1561 N N . LEU B 1 99 ? -5.578 10.914 14.25 1 90.25 99 LEU B N 1
ATOM 1562 C CA . LEU B 1 99 ? -5.707 12.094 13.398 1 90.25 99 LEU B CA 1
ATOM 1563 C C . LEU B 1 99 ? -6.816 11.898 12.375 1 90.25 99 LEU B C 1
ATOM 1565 O O . LEU B 1 99 ? -7.562 12.836 12.07 1 90.25 99 LEU B O 1
ATOM 1569 N N . ALA B 1 100 ? -6.836 10.773 11.875 1 89.94 100 ALA B N 1
ATOM 1570 C CA . ALA B 1 100 ? -7.859 10.469 10.883 1 89.94 100 ALA B CA 1
ATOM 1571 C C . ALA B 1 100 ? -9.258 10.688 11.453 1 89.94 100 ALA B C 1
ATOM 1573 O O . ALA B 1 100 ? -10.141 11.219 10.766 1 89.94 100 ALA B O 1
ATOM 1574 N N . LEU B 1 101 ? -9.453 10.297 12.703 1 86.06 101 LEU B N 1
ATOM 1575 C CA . LEU B 1 101 ? -10.742 10.492 13.352 1 86.06 101 LEU B CA 1
ATOM 1576 C C . LEU B 1 101 ? -11.078 11.969 13.461 1 86.06 101 LEU B C 1
ATOM 1578 O O . LEU B 1 101 ? -12.242 12.367 13.312 1 86.06 101 LEU B O 1
ATOM 1582 N N . GLU B 1 102 ? -10.047 12.711 13.672 1 84.62 102 GLU B N 1
ATOM 1583 C CA . GLU B 1 102 ? -10.234 14.148 13.859 1 84.62 102 GLU B CA 1
ATOM 1584 C C . GLU B 1 102 ? -10.453 14.852 12.523 1 84.62 102 GLU B C 1
ATOM 1586 O O . GLU B 1 102 ? -11.266 15.766 12.422 1 84.62 102 GLU B O 1
ATOM 1591 N N . VAL B 1 103 ? -9.711 14.398 11.555 1 84.19 103 VAL B N 1
ATOM 1592 C CA . VAL B 1 103 ? -9.68 15.109 10.281 1 84.19 103 VAL B CA 1
ATOM 1593 C C . VAL B 1 103 ? -10.844 14.656 9.406 1 84.19 103 VAL B C 1
ATOM 1595 O O . VAL B 1 103 ? -11.445 15.461 8.695 1 84.19 103 VAL B O 1
ATOM 1598 N N . PHE B 1 104 ? -11.039 13.344 9.414 1 79.81 104 PHE B N 1
ATOM 1599 C CA . PHE B 1 104 ? -12.062 12.805 8.531 1 79.81 104 PHE B CA 1
ATOM 1600 C C . PHE B 1 104 ? -13.43 12.82 9.211 1 79.81 104 PHE B C 1
ATOM 1602 O O . PHE B 1 104 ? -14.438 12.484 8.586 1 79.81 104 PHE B O 1
ATOM 1609 N N . ASP B 1 105 ? -13.555 13.508 10.203 1 68.19 105 ASP B N 1
ATOM 1610 C CA . ASP B 1 105 ? -14.812 13.438 10.945 1 68.19 105 ASP B CA 1
ATOM 1611 C C . ASP B 1 105 ? -15.344 12.008 11 1 68.19 105 ASP B C 1
ATOM 1613 O O . ASP B 1 105 ? -16.547 11.789 10.836 1 68.19 105 ASP B O 1
ATOM 1617 N N . LEU B 1 106 ? -14.445 10.977 10.664 1 53 106 LEU B N 1
ATOM 1618 C CA . LEU B 1 106 ? -14.875 9.586 10.57 1 53 106 LEU B CA 1
ATOM 1619 C C . LEU B 1 106 ? -15.375 9.078 11.922 1 53 106 LEU B C 1
ATOM 1621 O O . LEU B 1 106 ? -14.867 9.492 12.969 1 53 106 LEU B O 1
ATOM 1625 N N . PRO B 1 107 ? -16.766 8.695 11.977 1 44.97 107 PRO B N 1
ATOM 1626 C CA . PRO B 1 107 ? -17.125 8.031 13.227 1 44.97 107 PRO B CA 1
ATOM 1627 C C . PRO B 1 107 ? -16.016 7.113 13.75 1 44.97 107 PRO B C 1
ATOM 1629 O O . PRO B 1 107 ? -15.211 6.609 12.969 1 44.97 107 PRO B O 1
ATOM 1632 N N . ALA B 1 108 ? -15.578 7.34 15.039 1 39.25 108 ALA B N 1
ATOM 1633 C CA . ALA B 1 108 ? -14.578 6.605 15.797 1 39.25 108 ALA B CA 1
ATOM 1634 C C . ALA B 1 108 ? -14.398 5.191 15.25 1 39.25 108 ALA B C 1
ATOM 1636 O O . ALA B 1 108 ? -13.328 4.594 15.391 1 39.25 108 ALA B O 1
ATOM 1637 N N . THR B 1 109 ? -15.328 4.254 15.219 1 34.41 109 THR B N 1
ATOM 1638 C CA . THR B 1 109 ? -15.312 2.797 15.312 1 34.41 109 THR B CA 1
ATOM 1639 C C . THR B 1 109 ? -14.805 2.178 14.016 1 34.41 109 THR B C 1
ATOM 1641 O O . THR B 1 109 ? -14.969 0.978 13.781 1 34.41 109 THR B O 1
ATOM 1644 N N . GLU B 1 110 ? -14.578 2.865 12.914 1 35 110 GLU B N 1
ATOM 1645 C CA . GLU B 1 110 ? -14.211 1.839 11.938 1 35 110 GLU B CA 1
ATOM 1646 C C . GLU B 1 110 ? -12.859 1.219 12.266 1 35 110 GLU B C 1
ATOM 1648 O O . GLU B 1 110 ? -11.836 1.912 12.281 1 35 110 GLU B O 1
ATOM 1653 N N . GLY B 1 111 ? -12.773 0.363 13.227 1 32.56 111 GLY B N 1
ATOM 1654 C CA . GLY B 1 111 ? -11.758 -0.427 13.898 1 32.56 111 GLY B CA 1
ATOM 1655 C C . GLY B 1 111 ? -10.602 -0.799 12.992 1 32.56 111 GLY B C 1
ATOM 1656 O O . GLY B 1 111 ? -10.805 -1.353 11.914 1 32.56 111 GLY B O 1
ATOM 1657 N N . LEU B 1 112 ? -9.258 -0.274 13.039 1 30.14 112 LEU B N 1
ATOM 1658 C CA . LEU B 1 112 ? -7.984 -0.868 12.656 1 30.14 112 LEU B CA 1
ATOM 1659 C C . LEU B 1 112 ? -7.871 -2.301 13.164 1 30.14 112 LEU B C 1
ATOM 1661 O O . LEU B 1 112 ? -8.305 -2.605 14.273 1 30.14 112 LEU B O 1
#

Radius of gyration: 16.74 Å; Cα contacts (8 Å, |Δi|>4): 448; chains: 2; bounding box: 36×47×36 Å

Solvent-accessible surface area (backbone atoms only — not comparable to full-atom values): 11944 Å² total; per-residue (Å²): 117,88,63,56,70,52,74,74,38,83,52,54,47,20,29,31,33,28,37,75,85,42,45,69,77,47,71,37,74,70,21,66,59,54,33,55,51,49,33,54,46,52,55,48,42,60,53,47,25,64,66,62,68,33,47,59,53,38,37,39,34,38,32,32,69,41,30,37,36,43,34,38,40,56,92,60,32,39,40,34,39,33,26,43,53,94,55,82,56,60,67,52,55,52,51,50,54,54,42,42,37,67,72,60,66,42,72,82,72,78,70,131,116,86,62,54,70,51,73,74,37,84,53,54,47,21,29,30,34,29,38,75,85,43,46,70,76,47,72,36,75,70,22,66,59,55,33,54,50,50,34,54,44,51,56,48,42,59,52,47,25,65,66,63,68,34,48,60,54,37,36,40,36,38,31,33,71,41,30,36,36,44,34,38,42,54,92,60,31,39,40,34,38,32,27,43,54,94,54,82,57,59,68,53,54,53,51,50,52,54,42,41,35,67,72,58,65,41,74,81,72,77,73,130